Protein AF-0000000067567540 (afdb_homodimer)

Structure (mmCIF, N/CA/C/O backbone):
data_AF-0000000067567540-model_v1
#
loop_
_entity.id
_entity.type
_entity.pdbx_description
1 polymer 'Dynein heavy chain C-terminal domain-containing protein'
#
loop_
_atom_site.group_PDB
_atom_site.id
_atom_site.type_symbol
_atom_site.label_atom_id
_atom_site.label_alt_id
_atom_site.label_comp_id
_atom_site.label_asym_id
_atom_site.label_entity_id
_atom_site.label_seq_id
_atom_site.pdbx_PDB_ins_code
_atom_site.Cartn_x
_atom_site.Cartn_y
_atom_site.Cartn_z
_atom_site.occupancy
_atom_site.B_iso_or_equiv
_atom_site.auth_seq_id
_atom_site.auth_comp_id
_atom_site.auth_asym_id
_atom_site.auth_atom_id
_atom_site.pdbx_PDB_model_num
ATOM 1 N N . MET A 1 1 ? 40.094 -44.094 7.766 1 32.81 1 MET A N 1
ATOM 2 C CA . MET A 1 1 ? 39.5 -42.781 7.844 1 32.81 1 MET A CA 1
ATOM 3 C C . MET A 1 1 ? 39.125 -42.25 6.453 1 32.81 1 MET A C 1
ATOM 5 O O . MET A 1 1 ? 38.219 -41.438 6.312 1 32.81 1 MET A O 1
ATOM 9 N N . ILE A 1 2 ? 39.812 -42.625 5.348 1 44 2 ILE A N 1
ATOM 10 C CA . ILE A 1 2 ? 39.656 -42.219 3.951 1 44 2 ILE A CA 1
ATOM 11 C C . ILE A 1 2 ? 38.406 -42.906 3.369 1 44 2 ILE A C 1
ATOM 13 O O . ILE A 1 2 ? 37.781 -42.344 2.463 1 44 2 ILE A O 1
ATOM 17 N N . SER A 1 3 ? 38.094 -44.156 3.791 1 45.12 3 SER A N 1
ATOM 18 C CA . SER A 1 3 ? 37.031 -44.938 3.1 1 45.12 3 SER A CA 1
ATOM 19 C C . SER A 1 3 ? 35.656 -44.312 3.346 1 45.12 3 SER A C 1
ATOM 21 O O . SER A 1 3 ? 34.781 -44.406 2.5 1 45.12 3 SER A O 1
ATOM 23 N N . LYS A 1 4 ? 35.312 -43.812 4.652 1 43.56 4 LYS A N 1
ATOM 24 C CA . LYS A 1 4 ? 33.969 -43.312 4.914 1 43.56 4 LYS A CA 1
ATOM 25 C C . LYS A 1 4 ? 33.719 -42 4.156 1 43.56 4 LYS A C 1
ATOM 27 O O . LYS A 1 4 ? 32.594 -41.5 4.141 1 43.56 4 LYS A O 1
ATOM 32 N N . MET A 1 5 ? 34.719 -41.25 3.705 1 40.94 5 MET A N 1
ATOM 33 C CA . MET A 1 5 ? 34.5 -40 2.969 1 40.94 5 MET A CA 1
ATOM 34 C C . MET A 1 5 ? 34 -40.281 1.561 1 40.94 5 MET A C 1
ATOM 36 O O . MET A 1 5 ? 33.281 -39.469 0.977 1 40.94 5 MET A O 1
ATOM 40 N N . LEU A 1 6 ? 34.438 -41.438 0.917 1 41.16 6 LEU A N 1
ATOM 41 C CA . LEU A 1 6 ? 34.062 -41.656 -0.479 1 41.16 6 LEU A CA 1
ATOM 42 C C . LEU A 1 6 ? 32.562 -41.969 -0.603 1 41.16 6 LEU A C 1
ATOM 44 O O . LEU A 1 6 ? 31.922 -41.562 -1.562 1 41.16 6 LEU A O 1
ATOM 48 N N . LYS A 1 7 ? 31.906 -42.719 0.418 1 41.03 7 LYS A N 1
ATOM 49 C CA . LYS A 1 7 ? 30.531 -43.156 0.217 1 41.03 7 LYS A CA 1
ATOM 50 C C . LYS A 1 7 ? 29.562 -42 0.301 1 41.03 7 LYS A C 1
ATOM 52 O O . LYS A 1 7 ? 28.5 -42 -0.314 1 41.03 7 LYS A O 1
ATOM 57 N N . MET A 1 8 ? 29.969 -40.969 1.225 1 35.09 8 MET A N 1
ATOM 58 C CA . MET A 1 8 ? 29 -39.875 1.327 1 35.09 8 MET A CA 1
ATOM 59 C C . MET A 1 8 ? 28.984 -39.062 0.052 1 35.09 8 MET A C 1
ATOM 61 O O . MET A 1 8 ? 28.016 -38.344 -0.213 1 35.09 8 MET A O 1
ATOM 65 N N . GLN A 1 9 ? 30.078 -38.906 -0.669 1 39.94 9 GLN A N 1
ATOM 66 C CA . GLN A 1 9 ? 30.031 -38.094 -1.883 1 39.94 9 GLN A CA 1
ATOM 67 C C . GLN A 1 9 ? 29.172 -38.781 -2.949 1 39.94 9 GLN A C 1
ATOM 69 O O . GLN A 1 9 ? 28.609 -38.094 -3.82 1 39.94 9 GLN A O 1
ATOM 74 N N . MET A 1 10 ? 29.172 -40.125 -3.01 1 38.91 10 MET A N 1
ATOM 75 C CA . MET A 1 10 ? 28.406 -40.75 -4.094 1 38.91 10 MET A CA 1
ATOM 76 C C . MET A 1 10 ? 26.906 -40.562 -3.863 1 38.91 10 MET A C 1
ATOM 78 O O . MET A 1 10 ? 26.125 -40.531 -4.816 1 38.91 10 MET A O 1
ATOM 82 N N . LEU A 1 11 ? 26.438 -40.625 -2.492 1 39.59 11 LEU A N 1
ATOM 83 C CA . LEU A 1 11 ? 25 -40.469 -2.309 1 39.59 11 LEU A CA 1
ATOM 84 C C . LEU A 1 11 ? 24.562 -39.031 -2.617 1 39.59 11 LEU A C 1
ATOM 86 O O . LEU A 1 11 ? 23.406 -38.812 -2.947 1 39.59 11 LEU A O 1
ATOM 90 N N . GLU A 1 12 ? 25.469 -38 -2.396 1 40.09 12 GLU A N 1
ATOM 91 C CA . GLU A 1 12 ? 25.062 -36.625 -2.789 1 40.09 12 GLU A CA 1
ATOM 92 C C . GLU A 1 12 ? 24.969 -36.5 -4.305 1 40.09 12 GLU A C 1
ATOM 94 O O . GLU A 1 12 ? 24.156 -35.719 -4.812 1 40.09 12 GLU A O 1
ATOM 99 N N . ASP A 1 13 ? 25.812 -37.219 -5.062 1 40.88 13 ASP A N 1
ATOM 100 C CA . ASP A 1 13 ? 25.734 -37.125 -6.516 1 40.88 13 ASP A CA 1
ATOM 101 C C . ASP A 1 13 ? 24.469 -37.781 -7.043 1 40.88 13 ASP A C 1
ATOM 103 O O . ASP A 1 13 ? 23.984 -37.438 -8.125 1 40.88 13 ASP A O 1
ATOM 107 N N . GLU A 1 14 ? 24 -38.875 -6.355 1 39 14 GLU A N 1
ATOM 108 C CA . GLU A 1 14 ? 22.812 -39.531 -6.895 1 39 14 GLU A CA 1
ATOM 109 C C . GLU A 1 14 ? 21.578 -38.656 -6.703 1 39 14 GLU A C 1
ATOM 111 O O . GLU A 1 14 ? 20.656 -38.656 -7.527 1 39 14 GLU A O 1
ATOM 116 N N . ASP A 1 15 ? 21.438 -37.875 -5.488 1 40.34 15 ASP A N 1
ATOM 117 C CA . ASP A 1 15 ? 20.281 -37.031 -5.359 1 40.34 15 ASP A CA 1
ATOM 118 C C . ASP A 1 15 ? 20.328 -35.875 -6.371 1 40.34 15 ASP A C 1
ATOM 120 O O . ASP A 1 15 ? 19.281 -35.312 -6.715 1 40.34 15 ASP A O 1
ATOM 124 N N . ASP A 1 16 ? 21.484 -35.344 -6.805 1 41.81 16 ASP A N 1
ATOM 125 C CA . ASP A 1 16 ? 21.562 -34.406 -7.906 1 41.81 16 ASP A CA 1
ATOM 126 C C . ASP A 1 16 ? 21.125 -35.031 -9.219 1 41.81 16 ASP A C 1
ATOM 128 O O . ASP A 1 16 ? 20.719 -34.344 -10.148 1 41.81 16 ASP A O 1
ATOM 132 N N . LEU A 1 17 ? 21.422 -36.375 -9.469 1 36.84 17 LEU A N 1
ATOM 133 C CA . LEU A 1 17 ? 20.953 -37.031 -10.68 1 36.84 17 LEU A CA 1
ATOM 134 C C . LEU A 1 17 ? 19.438 -37.156 -10.688 1 36.84 17 LEU A C 1
ATOM 136 O O . LEU A 1 17 ? 18.812 -37.031 -11.742 1 36.84 17 LEU A O 1
ATOM 140 N N . ALA A 1 18 ? 18.766 -37.5 -9.469 1 36.06 18 ALA A N 1
ATOM 141 C CA . ALA A 1 18 ? 17.312 -37.656 -9.508 1 36.06 18 ALA A CA 1
ATOM 142 C C . ALA A 1 18 ? 16.641 -36.312 -9.781 1 36.06 18 ALA A C 1
ATOM 144 O O . ALA A 1 18 ? 15.633 -36.25 -10.477 1 36.06 18 ALA A O 1
ATOM 145 N N . TYR A 1 19 ? 17.141 -35.125 -9.117 1 34.03 19 TYR A N 1
ATOM 146 C CA . TYR A 1 19 ? 16.594 -33.844 -9.539 1 34.03 19 TYR A CA 1
ATOM 147 C C . TYR A 1 19 ? 16.938 -33.562 -10.992 1 34.03 19 TYR A C 1
ATOM 149 O O . TYR A 1 19 ? 16.203 -32.844 -11.68 1 34.03 19 TYR A O 1
ATOM 157 N N . ALA A 1 20 ? 18.062 -33.938 -11.516 1 37.38 20 ALA A N 1
ATOM 158 C CA . ALA A 1 20 ? 18.469 -33.719 -12.906 1 37.38 20 ALA A CA 1
ATOM 159 C C . ALA A 1 20 ? 17.641 -34.594 -13.852 1 37.38 20 ALA A C 1
ATOM 161 O O . ALA A 1 20 ? 17.328 -34.188 -14.969 1 37.38 20 ALA A O 1
ATOM 162 N N . GLU A 1 21 ? 17.312 -35.875 -13.453 1 31.45 21 GLU A N 1
ATOM 163 C CA . GLU A 1 21 ? 16.562 -36.719 -14.383 1 31.45 21 GLU A CA 1
ATOM 164 C C . GLU A 1 21 ? 15.125 -36.219 -14.531 1 31.45 21 GLU A C 1
ATOM 166 O O . GLU A 1 21 ? 14.508 -36.375 -15.578 1 31.45 21 GLU A O 1
ATOM 171 N N . ALA A 1 22 ? 14.406 -35.719 -13.383 1 35 22 ALA A N 1
ATOM 172 C CA . ALA A 1 22 ? 13.062 -35.188 -13.586 1 35 22 ALA A CA 1
ATOM 173 C C . ALA A 1 22 ? 13.094 -33.938 -14.461 1 35 22 ALA A C 1
ATOM 175 O O . ALA A 1 22 ? 12.102 -33.625 -15.125 1 35 22 ALA A O 1
ATOM 176 N N . GLU A 1 23 ? 14.164 -33.156 -14.5 1 36.31 23 GLU A N 1
ATOM 177 C CA . GLU A 1 23 ? 14.289 -32.094 -15.477 1 36.31 23 GLU A CA 1
ATOM 178 C C . GLU A 1 23 ? 14.375 -32.625 -16.906 1 36.31 23 GLU A C 1
ATOM 180 O O . GLU A 1 23 ? 13.992 -31.969 -17.859 1 36.31 23 GLU A O 1
ATOM 185 N N . LYS A 1 24 ? 15.016 -33.781 -17.156 1 35.91 24 LYS A N 1
ATOM 186 C CA . LYS A 1 24 ? 15.203 -34.25 -18.531 1 35.91 24 LYS A CA 1
ATOM 187 C C . LYS A 1 24 ? 13.891 -34.719 -19.156 1 35.91 24 LYS A C 1
ATOM 189 O O . LYS A 1 24 ? 13.648 -34.531 -20.344 1 35.91 24 LYS A O 1
ATOM 194 N N . LYS A 1 25 ? 13.117 -35.594 -18.484 1 35.12 25 LYS A N 1
ATOM 195 C CA . LYS A 1 25 ? 11.945 -36.156 -19.156 1 35.12 25 LYS A CA 1
ATOM 196 C C . LYS A 1 25 ? 10.867 -35.094 -19.344 1 35.12 25 LYS A C 1
ATOM 198 O O . LYS A 1 25 ? 9.938 -35.281 -20.125 1 35.12 25 LYS A O 1
ATOM 203 N N . ALA A 1 26 ? 10.68 -34.188 -18.391 1 35.81 26 ALA A N 1
ATOM 204 C CA . ALA A 1 26 ? 9.617 -33.25 -18.719 1 35.81 26 ALA A CA 1
ATOM 205 C C . ALA A 1 26 ? 10 -32.375 -19.906 1 35.81 26 ALA A C 1
ATOM 207 O O . ALA A 1 26 ? 9.25 -31.484 -20.297 1 35.81 26 ALA A O 1
ATOM 208 N N . ARG A 1 27 ? 11.148 -32.406 -20.469 1 33.19 27 ARG A N 1
ATOM 209 C CA . ARG A 1 27 ? 11.508 -31.703 -21.703 1 33.19 27 ARG A CA 1
ATOM 210 C C . ARG A 1 27 ? 10.805 -32.344 -22.906 1 33.19 27 ARG A C 1
ATOM 212 O O . ARG A 1 27 ? 10.648 -31.719 -23.953 1 33.19 27 ARG A O 1
ATOM 219 N N . ALA A 1 28 ? 10.672 -33.688 -23.047 1 35.75 28 ALA A N 1
ATOM 220 C CA . ALA A 1 28 ? 10.461 -34.344 -24.328 1 35.75 28 ALA A CA 1
ATOM 221 C C . ALA A 1 28 ? 9.031 -34.156 -24.812 1 35.75 28 ALA A C 1
ATOM 223 O O . ALA A 1 28 ? 8.758 -34.188 -26.016 1 35.75 28 ALA A O 1
ATOM 224 N N . ASP A 1 29 ? 8.055 -34.531 -24 1 33.69 29 ASP A N 1
ATOM 225 C CA . ASP A 1 29 ? 6.777 -34.375 -24.703 1 33.69 29 ASP A CA 1
ATOM 226 C C . ASP A 1 29 ? 6.543 -32.906 -25.094 1 33.69 29 ASP A C 1
ATOM 228 O O . ASP A 1 29 ? 6.016 -32.125 -24.297 1 33.69 29 ASP A O 1
ATOM 232 N N . SER A 1 30 ? 7.551 -32.094 -25.469 1 38.75 30 SER A N 1
ATOM 233 C CA . SER A 1 30 ? 7.5 -30.891 -26.281 1 38.75 30 SER A CA 1
ATOM 234 C C . SER A 1 30 ? 6.395 -30.969 -27.328 1 38.75 30 SER A C 1
ATOM 236 O O . SER A 1 30 ? 6.629 -31.406 -28.453 1 38.75 30 SER A O 1
ATOM 238 N N . THR A 1 31 ? 5.336 -31.688 -27.203 1 37.91 31 THR A N 1
ATOM 239 C CA . THR A 1 31 ? 4.312 -31.359 -28.188 1 37.91 31 THR A CA 1
ATOM 240 C C . THR A 1 31 ? 4.461 -29.922 -28.656 1 37.91 31 THR A C 1
ATOM 242 O O . THR A 1 31 ? 4.516 -29 -27.844 1 37.91 31 THR A O 1
ATOM 245 N N . ALA A 1 32 ? 5.176 -29.625 -29.781 1 44.25 32 ALA A N 1
ATOM 246 C CA . ALA A 1 32 ? 5.512 -28.422 -30.516 1 44.25 32 ALA A CA 1
ATOM 247 C C . ALA A 1 32 ? 4.5 -27.312 -30.25 1 44.25 32 ALA A C 1
ATOM 249 O O . ALA A 1 32 ? 3.408 -27.297 -30.828 1 44.25 32 ALA A O 1
ATOM 250 N N . ASP A 1 33 ? 3.975 -27.125 -29.047 1 53.03 33 ASP A N 1
ATOM 251 C CA . ASP A 1 33 ? 3.043 -26.016 -29.016 1 53.03 33 ASP A CA 1
ATOM 252 C C . ASP A 1 33 ? 3.607 -24.812 -29.781 1 53.03 33 ASP A C 1
ATOM 254 O O . ASP A 1 33 ? 4.812 -24.562 -29.734 1 53.03 33 ASP A O 1
ATOM 258 N N . GLY A 1 34 ? 3.312 -24.766 -31.078 1 65.94 34 GLY A N 1
ATOM 259 C CA . GLY A 1 34 ? 3.578 -23.719 -32.062 1 65.94 34 GLY A CA 1
ATOM 260 C C . GLY A 1 34 ? 3.82 -22.359 -31.422 1 65.94 34 GLY A C 1
ATOM 261 O O . GLY A 1 34 ? 4.102 -21.375 -32.125 1 65.94 34 GLY A O 1
ATOM 262 N N . ARG A 1 35 ? 3.834 -22.406 -30.094 1 76.19 35 ARG A N 1
ATOM 263 C CA . ARG A 1 35 ? 3.99 -21.094 -29.469 1 76.19 35 ARG A CA 1
ATOM 264 C C . ARG A 1 35 ? 5.457 -20.688 -29.406 1 76.19 35 ARG A C 1
ATOM 266 O O . ARG A 1 35 ? 6.336 -21.531 -29.266 1 76.19 35 ARG A O 1
ATOM 273 N N . PRO A 1 36 ? 5.797 -19.406 -29.531 1 90.38 36 PRO A N 1
ATOM 274 C CA . PRO A 1 36 ? 7.145 -18.859 -29.344 1 90.38 36 PRO A CA 1
ATOM 275 C C . PRO A 1 36 ? 7.703 -19.125 -27.953 1 90.38 36 PRO A C 1
ATOM 277 O O . PRO A 1 36 ? 6.938 -19.344 -27 1 90.38 36 PRO A O 1
ATOM 280 N N . ALA A 1 37 ? 9.07 -19.25 -27.828 1 92.56 37 ALA A N 1
ATOM 281 C CA . ALA A 1 37 ? 9.773 -19.578 -26.594 1 92.56 37 ALA A CA 1
ATOM 282 C C . ALA A 1 37 ? 9.344 -18.641 -25.453 1 92.56 37 ALA A C 1
ATOM 284 O O . ALA A 1 37 ? 9.156 -19.094 -24.312 1 92.56 37 ALA A O 1
ATOM 285 N N . TRP A 1 38 ? 9.328 -17.375 -25.766 1 93.56 38 TRP A N 1
ATOM 286 C CA . TRP A 1 38 ? 8.977 -16.406 -24.719 1 93.56 38 TRP A CA 1
ATOM 287 C C . TRP A 1 38 ? 7.586 -16.703 -24.172 1 93.56 38 TRP A C 1
ATOM 289 O O . TRP A 1 38 ? 7.336 -16.5 -22.969 1 93.56 38 TRP A O 1
ATOM 299 N N . MET A 1 39 ? 6.699 -17.156 -24.891 1 94.25 39 MET A N 1
ATOM 300 C CA . MET A 1 39 ? 5.332 -17.438 -24.469 1 94.25 39 MET A CA 1
ATOM 301 C C . MET A 1 39 ? 5.289 -18.672 -23.578 1 94.25 39 MET A C 1
ATOM 303 O O . MET A 1 39 ? 4.543 -18.703 -22.594 1 94.25 39 MET A O 1
ATOM 307 N N . ARG A 1 40 ? 6.031 -19.656 -23.922 1 95.12 40 ARG A N 1
ATOM 308 C CA . ARG A 1 40 ? 6.125 -20.844 -23.062 1 95.12 40 ARG A CA 1
ATOM 309 C C . ARG A 1 40 ? 6.688 -20.484 -21.688 1 95.12 40 ARG A C 1
ATOM 311 O O . ARG A 1 40 ? 6.207 -20.984 -20.672 1 95.12 40 ARG A O 1
ATOM 318 N N . THR A 1 41 ? 7.676 -19.641 -21.734 1 95.81 41 THR A N 1
ATOM 319 C CA . THR A 1 41 ? 8.273 -19.172 -20.5 1 95.81 41 THR A CA 1
ATOM 320 C C . THR A 1 41 ? 7.254 -18.391 -19.672 1 95.81 41 THR A C 1
ATOM 322 O O . THR A 1 41 ? 7.145 -18.578 -18.453 1 95.81 41 THR A O 1
ATOM 325 N N . LEU A 1 42 ? 6.551 -17.547 -20.344 1 96.5 42 LEU A N 1
ATOM 326 C CA . LEU A 1 42 ? 5.527 -16.75 -19.688 1 96.5 42 LEU A CA 1
ATOM 327 C C . LEU A 1 42 ? 4.457 -17.641 -19.062 1 96.5 42 LEU A C 1
ATOM 329 O O . LEU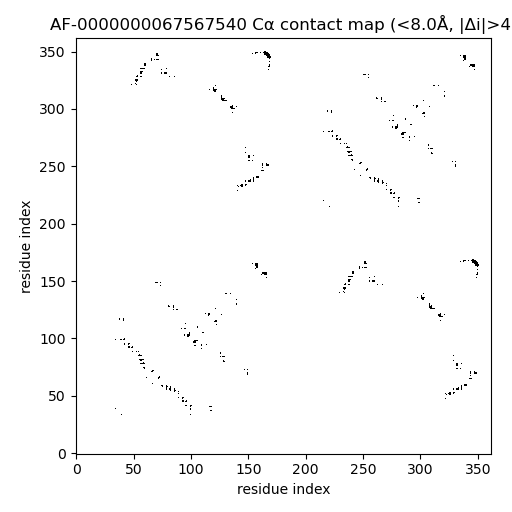 A 1 42 ? 4.035 -17.406 -17.938 1 96.5 42 LEU A O 1
ATOM 333 N N . HIS A 1 43 ? 4.02 -18.625 -19.812 1 96.69 43 HIS A N 1
ATOM 334 C CA . HIS A 1 43 ? 3.025 -19.562 -19.297 1 96.69 43 HIS A CA 1
ATOM 335 C C . HIS A 1 43 ? 3.492 -20.219 -18.016 1 96.69 43 HIS A C 1
ATOM 337 O O . HIS A 1 43 ? 2.748 -20.266 -17.031 1 96.69 43 HIS A O 1
ATOM 343 N N . THR A 1 44 ? 4.648 -20.719 -18.047 1 96.75 44 THR A N 1
ATOM 344 C CA . THR A 1 44 ? 5.207 -21.406 -16.875 1 96.75 44 THR A CA 1
ATOM 345 C C . THR A 1 44 ? 5.34 -20.438 -15.695 1 96.75 44 THR A C 1
ATOM 347 O O . THR A 1 44 ? 4.988 -20.781 -14.57 1 96.75 44 THR A O 1
ATOM 350 N N . THR A 1 45 ? 5.812 -19.25 -15.961 1 96.75 45 THR A N 1
ATOM 351 C CA . THR A 1 45 ? 6.004 -18.25 -14.914 1 96.75 45 THR A CA 1
ATOM 352 C C . THR A 1 45 ? 4.668 -17.875 -14.281 1 96.75 45 THR A C 1
ATOM 354 O O . THR A 1 45 ? 4.535 -17.875 -13.055 1 96.75 45 THR A O 1
ATOM 357 N N . ALA A 1 46 ? 3.74 -17.531 -15.125 1 97.81 46 ALA A N 1
ATOM 358 C CA . ALA A 1 46 ? 2.424 -17.125 -14.625 1 97.81 46 ALA A CA 1
ATOM 359 C C . ALA A 1 46 ? 1.775 -18.266 -13.828 1 97.81 46 ALA A C 1
ATOM 361 O O . ALA A 1 46 ? 1.182 -18.031 -12.773 1 97.81 46 ALA A O 1
ATOM 362 N N . SER A 1 47 ? 1.935 -19.453 -14.344 1 97.56 47 SER A N 1
ATOM 363 C CA . SER A 1 47 ? 1.38 -20.609 -13.648 1 97.56 47 SER A CA 1
ATOM 364 C C . SER A 1 47 ? 2.062 -20.828 -12.297 1 97.56 47 SER A C 1
ATOM 366 O O . SER A 1 47 ? 1.4 -21.125 -11.305 1 97.56 47 SER A O 1
ATOM 368 N N . ASN A 1 48 ? 3.316 -20.656 -12.305 1 97.19 48 ASN A N 1
ATOM 369 C CA . ASN A 1 48 ? 4.055 -20.781 -11.055 1 97.19 48 ASN A CA 1
ATOM 370 C C . ASN A 1 48 ? 3.631 -19.703 -10.047 1 97.19 48 ASN A C 1
ATOM 372 O O . ASN A 1 48 ? 3.484 -20 -8.859 1 97.19 48 ASN A O 1
ATOM 376 N N . TRP A 1 49 ? 3.477 -18.547 -10.555 1 97.75 49 TRP A N 1
ATOM 377 C CA . TRP A 1 49 ? 3.045 -17.453 -9.68 1 97.75 49 TRP A CA 1
ATOM 378 C C . TRP A 1 49 ? 1.66 -17.75 -9.102 1 97.75 49 TRP A C 1
ATOM 380 O O . TRP A 1 49 ? 1.4 -17.469 -7.93 1 97.75 49 TRP A O 1
ATOM 390 N N . LEU A 1 50 ? 0.813 -18.312 -9.898 1 97.38 50 LEU A N 1
ATOM 391 C CA . LEU A 1 50 ? -0.528 -18.656 -9.445 1 97.38 50 LEU A CA 1
ATOM 392 C C . LEU A 1 50 ? -0.472 -19.703 -8.336 1 97.38 50 LEU A C 1
ATOM 394 O O . LEU A 1 50 ? -1.304 -19.703 -7.426 1 97.38 50 LEU A O 1
ATOM 398 N N . GLN A 1 51 ? 0.463 -20.484 -8.398 1 96.44 51 GLN A N 1
ATOM 399 C CA . GLN A 1 51 ? 0.618 -21.5 -7.375 1 96.44 51 GLN A CA 1
ATOM 400 C C . GLN A 1 51 ? 1.238 -20.938 -6.105 1 96.44 51 GLN A C 1
ATOM 402 O O . GLN A 1 51 ? 0.916 -21.359 -4.996 1 96.44 51 GLN A O 1
ATOM 407 N N . LEU A 1 52 ? 2.117 -20 -6.316 1 95.44 52 LEU A N 1
ATOM 408 C CA . LEU A 1 52 ? 2.842 -19.375 -5.207 1 95.44 52 LEU A CA 1
ATOM 409 C C . LEU A 1 52 ? 1.93 -18.453 -4.406 1 95.44 52 LEU A C 1
ATOM 411 O O . LEU A 1 52 ? 1.987 -18.438 -3.174 1 95.44 52 LEU A O 1
ATOM 415 N N . ILE A 1 53 ? 1.079 -17.688 -5.07 1 95.88 53 ILE A N 1
ATOM 416 C CA . ILE A 1 53 ? 0.219 -16.688 -4.461 1 95.88 53 ILE A CA 1
ATOM 417 C C . ILE A 1 53 ? -1.04 -17.344 -3.906 1 95.88 53 ILE A C 1
ATOM 419 O O . ILE A 1 53 ? -1.734 -18.078 -4.621 1 95.88 53 ILE A O 1
ATOM 423 N N . PRO A 1 54 ? -1.289 -17.031 -2.641 1 95.44 54 PRO A N 1
ATOM 424 C CA . PRO A 1 54 ? -2.51 -17.609 -2.064 1 95.44 54 PRO A CA 1
ATOM 425 C C . PRO A 1 54 ? -3.754 -17.297 -2.895 1 95.44 54 PRO A C 1
ATOM 427 O O . PRO A 1 54 ? -3.785 -16.297 -3.619 1 95.44 54 PRO A O 1
ATOM 430 N N . GLN A 1 55 ? -4.785 -18.062 -2.682 1 95.81 55 GLN A N 1
ATOM 431 C CA . GLN A 1 55 ? -5.98 -17.953 -3.516 1 95.81 55 GLN A CA 1
ATOM 432 C C . GLN A 1 55 ? -6.977 -16.969 -2.932 1 95.81 55 GLN A C 1
ATOM 434 O O . GLN A 1 55 ? -7.73 -16.328 -3.668 1 95.81 55 GLN A O 1
ATOM 439 N N . THR A 1 56 ? -6.996 -16.984 -1.656 1 94.88 56 THR A N 1
ATOM 440 C CA . THR A 1 56 ? -8.008 -16.141 -1.022 1 94.88 56 THR A CA 1
ATOM 441 C C . THR A 1 56 ? -7.441 -15.43 0.2 1 94.88 56 THR A C 1
ATOM 443 O O . THR A 1 56 ? -6.398 -15.828 0.728 1 94.88 56 THR A O 1
ATOM 446 N N . LEU A 1 57 ? -7.984 -14.391 0.502 1 93.5 57 LEU A N 1
ATOM 447 C CA . LEU A 1 57 ? -7.762 -13.625 1.728 1 93.5 57 LEU A CA 1
ATOM 448 C C . LEU A 1 57 ? -9.086 -13.18 2.34 1 93.5 57 LEU A C 1
ATOM 450 O O . LEU A 1 57 ? -9.773 -12.328 1.78 1 93.5 57 LEU A O 1
ATOM 454 N N . SER A 1 58 ? -9.383 -13.781 3.486 1 93.31 58 SER A N 1
ATOM 455 C CA . SER A 1 58 ? -10.672 -13.523 4.125 1 93.31 58 SER A CA 1
ATOM 456 C C . SER A 1 58 ? -10.656 -12.203 4.891 1 93.31 58 SER A C 1
ATOM 458 O O . SER A 1 58 ? -9.672 -11.883 5.566 1 93.31 58 SER A O 1
ATOM 460 N N . HIS A 1 59 ? -11.734 -11.547 4.742 1 92.12 59 HIS A N 1
ATOM 461 C CA . HIS A 1 59 ? -11.875 -10.297 5.477 1 92.12 59 HIS A CA 1
ATOM 462 C C . HIS A 1 59 ? -12 -10.555 6.977 1 92.12 59 HIS A C 1
ATOM 464 O O . HIS A 1 59 ? -12.461 -11.617 7.391 1 92.12 59 HIS A O 1
ATOM 470 N N . LEU A 1 60 ? -11.586 -9.555 7.695 1 89.88 60 LEU A N 1
ATOM 471 C CA . LEU A 1 60 ? -11.695 -9.664 9.148 1 89.88 60 LEU A CA 1
ATOM 472 C C . LEU A 1 60 ? -13.125 -9.383 9.609 1 89.88 60 LEU A C 1
ATOM 474 O O . LEU A 1 60 ? -13.773 -8.469 9.094 1 89.88 60 LEU A O 1
ATOM 478 N N . LYS A 1 61 ? -13.578 -10.234 10.5 1 88.5 61 LYS A N 1
ATOM 479 C CA . LYS A 1 61 ? -14.914 -10.031 11.055 1 88.5 61 LYS A CA 1
ATOM 480 C C . LYS A 1 61 ? -14.906 -8.945 12.117 1 88.5 61 LYS A C 1
ATOM 482 O O . LYS A 1 61 ? -14.117 -9 13.07 1 88.5 61 LYS A O 1
ATOM 487 N N . ARG A 1 62 ? -15.812 -8.047 11.922 1 88.31 62 ARG A N 1
ATOM 488 C CA . ARG A 1 62 ? -15.906 -6.918 12.844 1 88.31 62 ARG A CA 1
ATOM 489 C C . ARG A 1 62 ? -16.797 -7.258 14.039 1 88.31 62 ARG A C 1
ATOM 491 O O . ARG A 1 62 ? -17.812 -7.93 13.883 1 88.31 62 ARG A O 1
ATOM 498 N N . THR A 1 63 ? -16.281 -7.004 15.195 1 86.81 63 THR A N 1
ATOM 499 C CA . THR A 1 63 ? -17.094 -7.004 16.406 1 86.81 63 THR A CA 1
ATOM 500 C C . THR A 1 63 ? -17.031 -5.645 17.094 1 86.81 63 THR A C 1
ATOM 502 O O . THR A 1 63 ? -16.156 -4.824 16.797 1 86.81 63 THR A O 1
ATOM 505 N N . VAL A 1 64 ? -18.031 -5.426 18 1 86.56 64 VAL A N 1
ATOM 506 C CA . VAL A 1 64 ? -18.078 -4.16 18.719 1 86.56 64 VAL A CA 1
ATOM 507 C C . VAL A 1 64 ? -16.812 -3.994 19.547 1 86.56 64 VAL A C 1
ATOM 509 O O . VAL A 1 64 ? -16.281 -2.883 19.688 1 86.56 64 VAL A O 1
ATOM 512 N N . GLU A 1 65 ? -16.281 -5.078 19.938 1 85.12 65 GLU A N 1
ATOM 513 C CA . GLU A 1 65 ? -15.117 -5.059 20.812 1 85.12 65 GLU A CA 1
ATOM 514 C C . GLU A 1 65 ? -13.836 -4.84 20.016 1 85.12 65 GLU A C 1
ATOM 516 O O . GLU A 1 65 ? -12.977 -4.051 20.406 1 85.12 65 GLU A O 1
ATOM 521 N N . ASN A 1 66 ? -13.664 -5.371 18.844 1 84.44 66 ASN A N 1
ATOM 522 C CA . ASN A 1 66 ? -12.383 -5.367 18.141 1 84.44 66 ASN A CA 1
ATOM 523 C C . ASN A 1 66 ? -12.188 -4.086 17.328 1 84.44 66 ASN A C 1
ATOM 525 O O . ASN A 1 66 ? -11.055 -3.686 17.062 1 84.44 66 ASN A O 1
ATOM 529 N N . ILE A 1 67 ? -13.273 -3.441 17.016 1 85.88 67 ILE A N 1
ATOM 530 C CA . ILE A 1 67 ? -13.156 -2.221 16.234 1 85.88 67 ILE A CA 1
ATOM 531 C C . ILE A 1 67 ? -12.469 -1.138 17.047 1 85.88 67 ILE A C 1
ATOM 533 O O . ILE A 1 67 ? -12.008 -0.128 16.516 1 85.88 67 ILE A O 1
ATOM 537 N N . LYS A 1 68 ? -12.5 -1.299 18.391 1 83.75 68 LYS A N 1
ATOM 538 C CA . LYS A 1 68 ? -11.867 -0.326 19.266 1 83.75 68 LYS A CA 1
ATOM 539 C C . LYS A 1 68 ? -10.352 -0.509 19.297 1 83.75 68 LYS A C 1
ATOM 541 O O . LYS A 1 68 ? -9.625 0.379 19.734 1 83.75 68 LYS A O 1
ATOM 546 N N . ASP A 1 69 ? -9.93 -1.6 18.812 1 78.62 69 ASP A N 1
ATOM 547 C CA . ASP A 1 69 ? -8.508 -1.916 18.781 1 78.62 69 ASP A CA 1
ATOM 548 C C . ASP A 1 69 ? -7.844 -1.338 17.531 1 78.62 69 ASP A C 1
ATOM 550 O O . ASP A 1 69 ? -8.203 -1.697 16.406 1 78.62 69 ASP A O 1
ATOM 554 N N . PRO A 1 70 ? -6.887 -0.557 17.781 1 76.69 70 PRO A N 1
ATOM 555 C CA . PRO A 1 70 ? -6.199 0.049 16.625 1 76.69 70 PRO A CA 1
ATOM 556 C C . PRO A 1 70 ? -5.523 -0.984 15.734 1 76.69 70 PRO A C 1
ATOM 558 O O . PRO A 1 70 ? -5.48 -0.812 14.508 1 76.69 70 PRO A O 1
ATOM 561 N N . LEU A 1 71 ? -5.039 -1.953 16.266 1 79.19 71 LEU A N 1
ATOM 562 C CA . LEU A 1 71 ? -4.375 -2.971 15.469 1 79.19 71 LEU A CA 1
ATOM 563 C C . LEU A 1 71 ? -5.375 -3.705 14.586 1 79.19 71 LEU A C 1
ATOM 565 O O . LEU A 1 71 ? -5.074 -4.035 13.438 1 79.19 71 LEU A O 1
ATOM 569 N N . PHE A 1 72 ? -6.488 -3.924 15.164 1 84.25 72 PHE A N 1
ATOM 570 C CA . PHE A 1 72 ? -7.523 -4.543 14.344 1 84.25 72 PHE A CA 1
ATOM 571 C C . PHE A 1 72 ? -7.883 -3.656 13.156 1 84.25 72 PHE A C 1
ATOM 573 O O . PHE A 1 72 ? -8 -4.137 12.031 1 84.25 72 PHE A O 1
ATOM 580 N N . ARG A 1 73 ? -8.055 -2.373 13.359 1 82.44 73 ARG A N 1
ATOM 581 C CA . ARG A 1 73 ? -8.438 -1.442 12.305 1 82.44 73 ARG A CA 1
ATOM 582 C C . ARG A 1 73 ? -7.348 -1.348 11.242 1 82.44 73 ARG A C 1
ATOM 584 O O . ARG A 1 73 ? -7.645 -1.196 10.055 1 82.44 73 ARG A O 1
ATOM 591 N N . PHE A 1 74 ? -6.207 -1.479 11.828 1 82.75 74 PHE A N 1
ATOM 592 C CA . PHE A 1 74 ? -5.082 -1.468 10.898 1 82.75 74 PHE A CA 1
ATOM 593 C C . PHE A 1 74 ? -5.145 -2.668 9.961 1 82.75 74 PHE A C 1
ATOM 595 O O . PHE A 1 74 ? -5.094 -2.51 8.734 1 82.75 74 PHE A O 1
ATOM 602 N N . PHE A 1 75 ? -5.285 -3.842 10.508 1 87.38 75 PHE A N 1
ATOM 603 C CA . PHE A 1 75 ? -5.254 -5.055 9.695 1 87.38 75 PHE A CA 1
ATOM 604 C C . PHE A 1 75 ? -6.512 -5.168 8.844 1 87.38 75 PHE A C 1
ATOM 606 O O . PHE A 1 75 ? -6.469 -5.684 7.727 1 87.38 75 PHE A O 1
ATOM 613 N N . GLU A 1 76 ? -7.555 -4.691 9.367 1 88.25 76 GLU A N 1
ATOM 614 C CA . GLU A 1 76 ? -8.773 -4.699 8.57 1 88.25 76 GLU A CA 1
ATOM 615 C C . GLU A 1 76 ? -8.586 -3.932 7.262 1 88.25 76 GLU A C 1
ATOM 617 O O . GLU A 1 76 ? -9.008 -4.391 6.199 1 88.25 76 GLU A O 1
ATOM 622 N N . ARG A 1 77 ? -7.965 -2.799 7.406 1 83.06 77 ARG A N 1
ATOM 623 C CA . ARG A 1 77 ? -7.688 -1.994 6.219 1 83.06 77 ARG A CA 1
ATOM 624 C C . ARG A 1 77 ? -6.727 -2.717 5.281 1 83.06 77 ARG A C 1
ATOM 626 O O . ARG A 1 77 ? -6.945 -2.758 4.07 1 83.06 77 ARG A O 1
ATOM 633 N N . GLU A 1 78 ? -5.703 -3.219 5.855 1 84.31 78 GLU A N 1
ATOM 634 C CA . GLU A 1 78 ? -4.695 -3.93 5.074 1 84.31 78 GLU A CA 1
ATOM 635 C C . GLU A 1 78 ? -5.301 -5.137 4.363 1 84.31 78 GLU A C 1
ATOM 637 O O . GLU A 1 78 ? -5.02 -5.379 3.188 1 84.31 78 GLU A O 1
ATOM 642 N N . VAL A 1 79 ? -6.09 -5.852 5.074 1 89.38 79 VAL A N 1
ATOM 643 C CA . VAL A 1 79 ? -6.703 -7.051 4.512 1 89.38 79 VAL A CA 1
ATOM 644 C C . VAL A 1 79 ? -7.66 -6.66 3.389 1 89.38 79 VAL A C 1
ATOM 646 O O . VAL A 1 79 ? -7.699 -7.316 2.344 1 89.38 79 VAL A O 1
ATOM 649 N N . LYS A 1 80 ? -8.367 -5.637 3.611 1 87.31 80 LYS A N 1
ATOM 650 C CA . LYS A 1 80 ? -9.312 -5.18 2.594 1 87.31 80 LYS A CA 1
ATOM 651 C C . LYS A 1 80 ? -8.586 -4.816 1.3 1 87.31 80 LYS A C 1
ATOM 653 O O . LYS A 1 80 ? -8.984 -5.254 0.217 1 87.31 80 LYS A O 1
ATOM 658 N N . MET A 1 81 ? -7.543 -4.07 1.411 1 83.31 81 MET A N 1
ATOM 659 C CA . MET A 1 81 ? -6.762 -3.668 0.248 1 83.31 81 MET A CA 1
ATOM 660 C C . MET A 1 81 ? -6.043 -4.863 -0.368 1 83.31 81 MET A C 1
ATOM 662 O O . MET A 1 81 ? -6.016 -5.016 -1.591 1 83.31 81 MET A O 1
ATOM 666 N N . GLY A 1 82 ? -5.535 -5.68 0.487 1 87.19 82 GLY A N 1
ATOM 667 C CA . GLY A 1 82 ? -4.836 -6.867 0.017 1 87.19 82 GLY A CA 1
ATOM 668 C C . GLY A 1 82 ? -5.738 -7.84 -0.714 1 87.19 82 GLY A C 1
ATOM 669 O O . GLY A 1 82 ? -5.336 -8.438 -1.716 1 87.19 82 GLY A O 1
ATOM 670 N N . ALA A 1 83 ? -6.891 -7.98 -0.209 1 91.25 83 ALA A N 1
ATOM 671 C CA . ALA A 1 83 ? -7.836 -8.906 -0.827 1 91.25 83 ALA A CA 1
ATOM 672 C C . ALA A 1 83 ? -8.203 -8.453 -2.236 1 91.25 83 ALA A C 1
ATOM 674 O O . ALA A 1 83 ? -8.281 -9.266 -3.158 1 91.25 83 ALA A O 1
ATOM 675 N N . LYS A 1 84 ? -8.383 -7.203 -2.369 1 88.62 84 LYS A N 1
ATOM 676 C CA . LYS A 1 84 ? -8.711 -6.664 -3.684 1 88.62 84 LYS A CA 1
ATOM 677 C C . LYS A 1 84 ? -7.555 -6.855 -4.664 1 88.62 84 LYS A C 1
ATOM 679 O O . LYS A 1 84 ? -7.758 -7.305 -5.793 1 88.62 84 LYS A O 1
ATOM 684 N N . LEU A 1 85 ? -6.422 -6.5 -4.234 1 88.5 85 LEU A N 1
ATOM 685 C CA . LEU A 1 85 ? -5.246 -6.656 -5.086 1 88.5 85 LEU A CA 1
ATOM 686 C C . LEU A 1 85 ? -5.008 -8.125 -5.426 1 88.5 85 LEU A C 1
ATOM 688 O O . LEU A 1 85 ? -4.648 -8.453 -6.559 1 88.5 85 LEU A O 1
ATOM 692 N N . LEU A 1 86 ? -5.254 -8.945 -4.461 1 93.38 86 LEU A N 1
ATOM 693 C CA . LEU A 1 86 ? -5.098 -10.383 -4.672 1 93.38 86 LEU A CA 1
ATOM 694 C C . LEU A 1 86 ? -6.012 -10.867 -5.793 1 93.38 86 LEU A C 1
ATOM 696 O O . LEU A 1 86 ? -5.57 -11.594 -6.688 1 93.38 86 LEU A O 1
ATOM 700 N N . GLN A 1 87 ? -7.195 -10.445 -5.766 1 93.88 87 GLN A N 1
ATOM 701 C CA . GLN A 1 87 ? -8.156 -10.828 -6.793 1 93.88 87 GLN A CA 1
ATOM 702 C C . GLN A 1 87 ? -7.707 -10.344 -8.172 1 93.88 87 GLN A C 1
ATOM 704 O O . GLN A 1 87 ? -7.762 -11.094 -9.148 1 93.88 87 GLN A O 1
ATOM 709 N N . ASP A 1 88 ? -7.254 -9.148 -8.234 1 92.06 88 ASP A N 1
ATOM 710 C CA . ASP A 1 88 ? -6.824 -8.578 -9.5 1 92.06 88 ASP A CA 1
ATOM 711 C C . ASP A 1 88 ? -5.617 -9.32 -10.062 1 92.06 88 ASP A C 1
ATOM 713 O O . ASP A 1 88 ? -5.586 -9.664 -11.242 1 92.06 88 ASP A O 1
ATOM 717 N N . VAL A 1 89 ? -4.652 -9.531 -9.242 1 94.62 89 VAL A N 1
ATOM 718 C CA . VAL A 1 89 ? -3.414 -10.18 -9.664 1 94.62 89 VAL A CA 1
ATOM 719 C C . VAL A 1 89 ? -3.711 -11.602 -10.133 1 94.62 89 VAL A C 1
ATOM 721 O O . VAL A 1 89 ? -3.24 -12.023 -11.195 1 94.62 89 VAL A O 1
ATOM 724 N N . ARG A 1 90 ? -4.504 -12.281 -9.406 1 97.19 90 ARG A N 1
ATOM 725 C CA . ARG A 1 90 ? -4.809 -13.656 -9.766 1 97.19 90 ARG A CA 1
ATOM 726 C C . ARG A 1 90 ? -5.613 -13.727 -11.055 1 97.19 90 ARG A C 1
ATOM 728 O O . ARG A 1 90 ? -5.379 -14.594 -11.898 1 97.19 90 ARG A O 1
ATOM 735 N N . GLN A 1 91 ? -6.539 -12.805 -11.188 1 96.88 91 GLN A N 1
ATOM 736 C CA . GLN A 1 91 ? -7.316 -12.758 -12.422 1 96.88 91 GLN A CA 1
ATOM 737 C C . GLN A 1 91 ? -6.422 -12.461 -13.625 1 96.88 91 GLN A C 1
ATOM 739 O O . GLN A 1 91 ? -6.562 -13.086 -14.672 1 96.88 91 GLN A O 1
ATOM 744 N N . ASP A 1 92 ? -5.562 -11.562 -13.438 1 97.19 92 ASP A N 1
ATOM 745 C CA . ASP A 1 92 ? -4.625 -11.227 -14.508 1 97.19 92 ASP A CA 1
ATOM 746 C C . ASP A 1 92 ? -3.775 -12.43 -14.891 1 97.19 92 ASP A C 1
ATOM 748 O O . ASP A 1 92 ? -3.621 -12.734 -16.078 1 97.19 92 ASP A O 1
ATOM 752 N N . LEU A 1 93 ? -3.248 -13.078 -13.914 1 98 93 LEU A N 1
ATOM 753 C CA . LEU A 1 93 ? -2.393 -14.234 -14.164 1 98 93 LEU A CA 1
ATOM 754 C C . LEU A 1 93 ? -3.178 -15.352 -14.844 1 98 93 LEU A C 1
ATOM 756 O O . LEU A 1 93 ? -2.678 -15.992 -15.773 1 98 93 LEU A O 1
ATOM 760 N N . ALA A 1 94 ? -4.391 -15.547 -14.391 1 98.12 94 ALA A N 1
ATOM 761 C CA . ALA A 1 94 ? -5.242 -16.562 -15 1 98.12 94 ALA A CA 1
ATOM 762 C C . ALA A 1 94 ? -5.516 -16.25 -16.469 1 98.12 94 ALA A C 1
ATOM 764 O O . ALA A 1 94 ? -5.477 -17.125 -17.312 1 98.12 94 ALA A O 1
ATOM 765 N N . ASP A 1 95 ? -5.781 -15.031 -16.719 1 98.12 95 ASP A N 1
ATOM 766 C CA . ASP A 1 95 ? -6.035 -14.609 -18.094 1 98.12 95 ASP A CA 1
ATOM 767 C C . ASP A 1 95 ? -4.797 -14.789 -18.969 1 98.12 95 ASP A C 1
ATOM 769 O O . ASP A 1 95 ? -4.898 -15.195 -20.125 1 98.12 95 ASP A O 1
ATOM 773 N N . VAL A 1 96 ? -3.686 -14.477 -18.422 1 97.81 96 VAL A N 1
ATOM 774 C CA . VAL A 1 96 ? -2.432 -14.641 -19.156 1 97.81 96 VAL A CA 1
ATOM 775 C C . VAL A 1 96 ? -2.229 -16.109 -19.5 1 97.81 96 VAL A C 1
ATOM 777 O O . VAL A 1 96 ? -1.863 -16.453 -20.625 1 97.81 96 VAL A O 1
ATOM 780 N N . VAL A 1 97 ? -2.438 -16.984 -18.562 1 97.88 97 VAL A N 1
ATOM 781 C CA . VAL A 1 97 ? -2.305 -18.422 -18.781 1 97.88 97 VAL A CA 1
ATOM 782 C C . VAL A 1 97 ? -3.264 -18.859 -19.891 1 97.88 97 VAL A C 1
ATOM 784 O O . VAL A 1 97 ? -2.877 -19.594 -20.797 1 97.88 97 VAL A O 1
ATOM 787 N N . GLN A 1 98 ? -4.465 -18.359 -19.812 1 97.94 98 GLN A N 1
ATOM 788 C CA . GLN A 1 98 ? -5.473 -18.719 -20.812 1 97.94 98 GLN A CA 1
ATOM 789 C C . GLN A 1 98 ? -5.082 -18.219 -22.203 1 97.94 98 GLN A C 1
ATOM 791 O O . GLN A 1 98 ? -5.34 -18.891 -23.203 1 97.94 98 GLN A O 1
ATOM 796 N N . VAL A 1 99 ? -4.52 -17.078 -22.25 1 97.12 99 VAL A N 1
ATOM 797 C CA . VAL A 1 99 ? -4.059 -16.547 -23.531 1 97.12 99 VAL A CA 1
ATOM 798 C C . VAL A 1 99 ? -2.938 -17.422 -24.078 1 97.12 99 VAL A C 1
ATOM 800 O O . VAL A 1 99 ? -2.928 -17.75 -25.266 1 97.12 99 VAL A O 1
ATOM 803 N N . CYS A 1 100 ? -1.991 -17.75 -23.25 1 95.88 100 CYS A N 1
ATOM 804 C CA . CYS A 1 100 ? -0.872 -18.578 -23.656 1 95.88 100 CYS A CA 1
ATOM 805 C C . CYS A 1 100 ? -1.357 -19.953 -24.125 1 95.88 100 CYS A C 1
ATOM 807 O O . CYS A 1 100 ? -0.734 -20.578 -24.984 1 95.88 100 CYS A O 1
ATOM 809 N N . GLU A 1 101 ? -2.447 -20.391 -23.609 1 96.06 101 GLU A N 1
ATOM 810 C CA . GLU A 1 101 ? -3.02 -21.688 -23.969 1 96.06 101 GLU A CA 1
ATOM 811 C C . GLU A 1 101 ? -3.938 -21.562 -25.188 1 96.06 101 GLU A C 1
ATOM 813 O O . GLU A 1 101 ? -4.457 -22.562 -25.688 1 96.06 101 GLU A O 1
ATOM 818 N N . GLY A 1 102 ? -4.219 -20.406 -25.609 1 94.38 102 GLY A N 1
ATOM 819 C CA . GLY A 1 102 ? -5.086 -20.156 -26.75 1 94.38 102 GLY A CA 1
ATOM 820 C C . GLY A 1 102 ? -6.562 -20.219 -26.391 1 94.38 102 GLY A C 1
ATOM 821 O O . GLY A 1 102 ? -7.41 -20.359 -27.281 1 94.38 102 GLY A O 1
ATOM 822 N N . LYS A 1 103 ? -6.91 -20.141 -25.156 1 96.88 103 LYS A N 1
ATOM 823 C CA . LYS A 1 103 ? -8.289 -20.266 -24.688 1 96.88 103 LYS A CA 1
ATOM 824 C C . LYS A 1 103 ? -8.93 -18.891 -24.516 1 96.88 103 LYS A C 1
ATOM 826 O O . LYS A 1 103 ? -10.148 -18.781 -24.391 1 96.88 103 LYS A O 1
ATOM 831 N N . LYS A 1 104 ? -8.156 -17.859 -24.516 1 96.19 104 LYS A N 1
ATOM 832 C CA . LYS A 1 104 ? -8.633 -16.484 -24.328 1 96.19 104 LYS A CA 1
ATOM 833 C C . LYS A 1 104 ? -7.996 -15.539 -25.328 1 96.19 104 LYS A C 1
ATOM 835 O O . LYS A 1 104 ? -6.812 -15.664 -25.656 1 96.19 104 LYS A O 1
ATOM 840 N N . LYS A 1 105 ? -8.844 -14.633 -25.781 1 95.12 105 LYS A N 1
ATOM 841 C CA . LYS A 1 105 ? -8.336 -13.625 -26.703 1 95.12 105 LYS A CA 1
ATOM 842 C C . LYS A 1 105 ? -7.492 -12.578 -25.969 1 95.12 105 LYS A C 1
ATOM 844 O O . LYS A 1 105 ? -7.805 -12.211 -24.828 1 95.12 105 LYS A O 1
ATOM 849 N N . GLN A 1 106 ? -6.496 -12.117 -26.75 1 92.31 106 GLN A N 1
ATOM 850 C CA . GLN A 1 106 ? -5.66 -11.07 -26.172 1 92.31 106 GLN A CA 1
ATOM 851 C C . GLN A 1 106 ? -6.293 -9.695 -26.359 1 92.31 106 GLN A C 1
ATOM 853 O O . GLN A 1 106 ? -6.324 -9.164 -27.469 1 92.31 106 GLN A O 1
ATOM 858 N N . THR A 1 107 ? -6.879 -9.148 -25.344 1 95.81 107 THR A N 1
ATOM 859 C CA . THR A 1 107 ? -7.379 -7.773 -25.359 1 95.81 107 THR A CA 1
ATOM 860 C C . THR A 1 107 ? -6.23 -6.777 -25.297 1 95.81 107 THR A C 1
ATOM 862 O O . THR A 1 107 ? -5.074 -7.164 -25.125 1 95.81 107 THR A O 1
ATOM 865 N N . ASN A 1 108 ? -6.535 -5.492 -25.531 1 95.94 108 ASN A N 1
ATOM 866 C CA . ASN A 1 108 ? -5.504 -4.469 -25.422 1 95.94 108 ASN A CA 1
ATOM 867 C C . ASN A 1 108 ? -4.887 -4.445 -24.016 1 95.94 108 ASN A C 1
ATOM 869 O O . ASN A 1 108 ? -3.676 -4.277 -23.875 1 95.94 108 ASN A O 1
ATOM 873 N N . TYR A 1 109 ? -5.766 -4.684 -23.109 1 95.19 109 TYR A N 1
ATOM 874 C CA . TYR A 1 109 ? -5.297 -4.723 -21.734 1 95.19 109 TYR A CA 1
ATOM 875 C C . TYR A 1 109 ? -4.316 -5.871 -21.531 1 95.19 109 TYR A C 1
ATOM 877 O O . TYR A 1 109 ? -3.225 -5.672 -20.984 1 95.19 109 TYR A O 1
ATOM 885 N N . LEU A 1 110 ? -4.684 -7.012 -21.938 1 96.38 110 LEU A N 1
ATOM 886 C CA . LEU A 1 110 ? -3.855 -8.195 -21.719 1 96.38 110 LEU A CA 1
ATOM 887 C C . LEU A 1 110 ? -2.559 -8.094 -22.516 1 96.38 110 LEU A C 1
ATOM 889 O O . LEU A 1 110 ? -1.515 -8.578 -22.078 1 96.38 110 LEU A O 1
ATOM 893 N N . ARG A 1 111 ? -2.596 -7.484 -23.672 1 96.06 111 ARG A N 1
ATOM 894 C CA . ARG A 1 111 ? -1.387 -7.273 -24.469 1 96.06 111 ARG A CA 1
ATOM 895 C C . ARG A 1 111 ? -0.386 -6.406 -23.719 1 96.06 111 ARG A C 1
ATOM 897 O O . ARG A 1 111 ? 0.803 -6.727 -23.656 1 96.06 111 ARG A O 1
ATOM 904 N N . THR A 1 112 ? -0.875 -5.367 -23.172 1 96.5 112 THR A N 1
ATOM 905 C CA . THR A 1 112 ? -0.015 -4.496 -22.391 1 96.5 112 THR A CA 1
ATOM 906 C C . THR A 1 112 ? 0.555 -5.242 -21.188 1 96.5 112 THR A C 1
ATOM 908 O O . THR A 1 112 ? 1.755 -5.168 -20.906 1 96.5 112 THR A O 1
ATOM 911 N N . LEU A 1 113 ? -0.311 -5.938 -20.5 1 95.94 113 LEU A N 1
ATOM 912 C CA . LEU A 1 113 ? 0.083 -6.715 -19.328 1 95.94 113 LEU A CA 1
ATOM 913 C C . LEU A 1 113 ? 1.166 -7.727 -19.688 1 95.94 113 LEU A C 1
ATOM 915 O O . LEU A 1 113 ? 2.195 -7.809 -19.016 1 95.94 113 LEU A O 1
ATOM 919 N N . ILE A 1 114 ? 0.949 -8.43 -20.703 1 96.56 114 ILE A N 1
ATOM 920 C CA . ILE A 1 114 ? 1.872 -9.469 -21.156 1 96.56 114 ILE A CA 1
ATOM 921 C C . ILE A 1 114 ? 3.207 -8.836 -21.547 1 96.56 114 ILE A C 1
ATOM 923 O O . ILE A 1 114 ? 4.27 -9.359 -21.203 1 96.56 114 ILE A O 1
ATOM 927 N N . ASN A 1 115 ? 3.164 -7.754 -22.234 1 96.31 115 ASN A N 1
ATOM 928 C CA . ASN A 1 115 ? 4.387 -7.047 -22.609 1 96.31 115 ASN A CA 1
ATOM 929 C C . ASN A 1 115 ? 5.203 -6.648 -21.391 1 96.31 115 ASN A C 1
ATOM 931 O O . ASN A 1 115 ? 6.426 -6.789 -21.375 1 96.31 115 ASN A O 1
ATOM 935 N N . GLU A 1 116 ? 4.559 -6.176 -20.391 1 94.44 116 GLU A N 1
ATOM 936 C CA . GLU A 1 116 ? 5.234 -5.766 -19.156 1 94.44 116 GLU A CA 1
ATOM 937 C C . GLU A 1 116 ? 5.816 -6.969 -18.422 1 94.44 116 GLU A C 1
ATOM 939 O O . GLU A 1 116 ? 6.953 -6.926 -17.953 1 94.44 116 GLU A O 1
ATOM 944 N N . LEU A 1 117 ? 5.109 -8.039 -18.344 1 95.94 117 LEU A N 1
ATOM 945 C CA . LEU A 1 117 ? 5.574 -9.25 -17.672 1 95.94 117 LEU A CA 1
ATOM 946 C C . LEU A 1 117 ? 6.777 -9.844 -18.406 1 95.94 117 LEU A C 1
ATOM 948 O O . LEU A 1 117 ? 7.754 -10.242 -17.766 1 95.94 117 LEU A O 1
ATOM 952 N N . VAL A 1 118 ? 6.777 -9.828 -19.688 1 95.81 118 VAL A N 1
ATOM 953 C CA . VAL A 1 118 ? 7.863 -10.375 -20.484 1 95.81 118 VAL A CA 1
ATOM 954 C C . VAL A 1 118 ? 9.117 -9.516 -20.312 1 95.81 118 VAL A C 1
ATOM 956 O O . VAL A 1 118 ? 10.234 -10.039 -20.281 1 95.81 118 VAL A O 1
ATOM 959 N N . LYS A 1 119 ? 8.938 -8.258 -20.141 1 94.56 119 LYS A N 1
ATOM 960 C CA . LYS A 1 119 ? 10.047 -7.332 -19.938 1 94.56 119 LYS A CA 1
ATOM 961 C C . LYS A 1 119 ? 10.57 -7.402 -18.5 1 94.56 119 LYS A C 1
ATOM 963 O O . LYS A 1 119 ? 11.594 -6.789 -18.188 1 94.56 119 LYS A O 1
ATOM 968 N N . GLY A 1 120 ? 9.852 -8.07 -17.703 1 94.06 120 GLY A N 1
ATOM 969 C CA . GLY A 1 120 ? 10.281 -8.227 -16.328 1 94.06 120 GLY A CA 1
ATOM 970 C C . GLY A 1 120 ? 9.906 -7.043 -15.445 1 94.06 120 GLY A C 1
ATOM 971 O O . GLY A 1 120 ? 10.445 -6.883 -14.352 1 94.06 120 GLY A O 1
ATOM 972 N N . ILE A 1 121 ? 8.992 -6.195 -15.875 1 91 121 ILE A N 1
ATOM 973 C CA . ILE A 1 121 ? 8.609 -4.996 -15.141 1 91 121 ILE A CA 1
ATOM 974 C C . ILE A 1 121 ? 7.23 -5.188 -14.516 1 91 121 ILE A C 1
ATOM 976 O O . ILE A 1 121 ? 6.422 -5.977 -15.016 1 91 121 ILE A O 1
ATOM 980 N N . LEU A 1 122 ? 7 -4.48 -13.43 1 89.12 122 LEU A N 1
ATOM 981 C CA . LEU A 1 122 ? 5.738 -4.578 -12.703 1 89.12 122 LEU A CA 1
ATOM 982 C C . LEU A 1 122 ? 4.609 -3.92 -13.492 1 89.12 122 LEU A C 1
ATOM 984 O O . LEU A 1 122 ? 4.707 -2.748 -13.867 1 89.12 122 LEU A O 1
ATOM 988 N N . PRO A 1 123 ? 3.57 -4.758 -13.719 1 88.88 123 PRO A N 1
ATOM 989 C CA . PRO A 1 123 ? 2.416 -4.133 -14.375 1 88.88 123 PRO A CA 1
ATOM 990 C C . PRO A 1 123 ? 1.862 -2.949 -13.578 1 88.88 123 PRO A C 1
ATOM 992 O O . PRO A 1 123 ? 1.802 -2.998 -12.352 1 88.88 123 PRO A O 1
ATOM 995 N N . ARG A 1 124 ? 1.426 -1.961 -14.273 1 80 124 ARG A N 1
ATOM 996 C CA . ARG A 1 124 ? 0.895 -0.759 -13.641 1 80 124 ARG A CA 1
ATOM 997 C C . ARG A 1 124 ? -0.326 -1.084 -12.789 1 80 124 ARG A C 1
ATOM 999 O O . ARG A 1 124 ? -0.528 -0.485 -11.727 1 80 124 ARG A O 1
ATOM 1006 N N . SER A 1 125 ? -1.109 -2.031 -13.258 1 80.75 125 SER A N 1
ATOM 1007 C CA . SER A 1 125 ? -2.34 -2.404 -12.562 1 80.75 125 SER A CA 1
ATOM 1008 C C . SER A 1 125 ? -2.041 -3.07 -11.227 1 80.75 125 SER A C 1
ATOM 1010 O O . SER A 1 125 ? -2.918 -3.166 -10.367 1 80.75 125 SER A O 1
ATOM 1012 N N . TRP A 1 126 ? -0.816 -3.596 -11.102 1 84.25 126 TRP A N 1
ATOM 1013 C CA . TRP A 1 126 ? -0.436 -4.277 -9.867 1 84.25 126 TRP A CA 1
ATOM 1014 C C . TRP A 1 126 ? 0.14 -3.291 -8.859 1 84.25 126 TRP A C 1
ATOM 1016 O O . TRP A 1 126 ? 0.367 -3.645 -7.699 1 84.25 126 TRP A O 1
ATOM 1026 N N . SER A 1 127 ? 0.689 -2.133 -9.242 1 68.44 127 SER A N 1
ATOM 1027 C CA . SER A 1 127 ? 1.336 -1.156 -8.375 1 68.44 127 SER A CA 1
ATOM 1028 C C . SER A 1 127 ? 0.342 -0.552 -7.387 1 68.44 127 SER A C 1
ATOM 1030 O O . SER A 1 127 ? 0.709 0.289 -6.562 1 68.44 127 SER A O 1
ATOM 1032 N N . HIS A 1 128 ? -0.833 -0.934 -7.27 1 56.5 128 HIS A N 1
ATOM 1033 C CA . HIS A 1 128 ? -1.923 -0.212 -6.617 1 56.5 128 HIS A CA 1
ATOM 1034 C C . HIS A 1 128 ? -1.951 -0.491 -5.121 1 56.5 128 HIS A C 1
ATOM 1036 O O . HIS A 1 128 ? -2.08 -1.644 -4.699 1 56.5 128 HIS A O 1
ATOM 1042 N N . TYR A 1 129 ? -1.121 -0.542 -4.035 1 56.12 129 TYR A N 1
ATOM 1043 C CA . TYR A 1 129 ? -2.023 -0.362 -2.904 1 56.12 129 TYR A CA 1
ATOM 1044 C C . TYR A 1 129 ? -3.076 0.697 -3.211 1 56.12 129 TYR A C 1
ATOM 1046 O O . TYR A 1 129 ? -2.771 1.892 -3.242 1 56.12 129 TYR A O 1
ATOM 1054 N N . THR A 1 130 ? -3.889 0.409 -4.324 1 58.5 130 THR A N 1
ATOM 1055 C CA . THR A 1 130 ? -4.758 1.229 -5.164 1 58.5 130 THR A CA 1
ATOM 1056 C C . THR A 1 130 ? -5.738 2.025 -4.312 1 58.5 130 THR A C 1
ATOM 1058 O O . THR A 1 130 ? -6.27 1.514 -3.324 1 58.5 130 THR A O 1
ATOM 1061 N N . VAL A 1 131 ? -5.344 3.234 -4.262 1 62.81 131 VAL A N 1
ATOM 1062 C CA . VAL A 1 131 ? -6.395 4.125 -3.771 1 62.81 131 VAL A CA 1
ATOM 1063 C C . VAL A 1 131 ? -7.695 3.848 -4.52 1 62.81 131 VAL A C 1
ATOM 1065 O O . VAL A 1 131 ? -7.715 3.797 -5.75 1 62.81 131 VAL A O 1
ATOM 1068 N N . PRO A 1 132 ? -8.711 3.285 -3.693 1 63.62 132 PRO A N 1
ATOM 1069 C CA . PRO A 1 132 ? -10.008 3.121 -4.352 1 63.62 132 PRO A CA 1
ATOM 1070 C C . PRO A 1 132 ? -10.312 4.246 -5.34 1 63.62 132 PRO A C 1
ATOM 1072 O O . PRO A 1 132 ? -9.961 5.402 -5.098 1 63.62 132 PRO A O 1
ATOM 1075 N N . ALA A 1 133 ? -10.984 3.809 -6.41 1 65.81 133 ALA A N 1
ATOM 1076 C CA . ALA A 1 133 ? -11.406 4.805 -7.387 1 65.81 133 ALA A CA 1
ATOM 1077 C C . ALA A 1 133 ? -12.375 5.809 -6.762 1 65.81 133 ALA A C 1
ATOM 1079 O O . ALA A 1 133 ? -13.273 5.426 -6.008 1 65.81 133 ALA A O 1
ATOM 1080 N N . GLY A 1 134 ? -12.094 7.047 -6.812 1 74.5 134 GLY A N 1
ATOM 1081 C CA . GLY A 1 134 ? -13.016 8.055 -6.324 1 74.5 134 GLY A CA 1
ATOM 1082 C C . GLY A 1 134 ? -12.633 8.609 -4.965 1 74.5 134 GLY A C 1
ATOM 1083 O O . GLY A 1 134 ? -13.32 9.477 -4.422 1 74.5 134 GLY A O 1
ATOM 1084 N N . MET A 1 135 ? -11.711 7.992 -4.398 1 82.56 135 MET A N 1
ATOM 1085 C CA . MET A 1 135 ? -11.289 8.508 -3.1 1 82.56 135 MET A CA 1
ATOM 1086 C C . MET A 1 135 ? -10.781 9.938 -3.221 1 82.56 135 MET A C 1
ATOM 1088 O O . MET A 1 135 ? -10.023 10.258 -4.137 1 82.56 135 MET A O 1
ATOM 1092 N N . THR A 1 136 ? -11.266 10.742 -2.236 1 92 136 THR A N 1
ATOM 1093 C CA . THR A 1 136 ? -10.797 12.125 -2.209 1 92 136 THR A CA 1
ATOM 1094 C C . THR A 1 136 ? -9.477 12.234 -1.459 1 92 136 THR A C 1
ATOM 1096 O O . THR A 1 136 ? -9.156 11.383 -0.624 1 92 136 THR A O 1
ATOM 1099 N N . VAL A 1 137 ? -8.805 13.273 -1.692 1 93 137 VAL A N 1
ATOM 1100 C CA . VAL A 1 137 ? -7.512 13.469 -1.051 1 93 137 VAL A CA 1
ATOM 1101 C C . VAL A 1 137 ? -7.703 13.672 0.451 1 93 137 VAL A C 1
ATOM 1103 O O . VAL A 1 137 ? -6.871 13.242 1.254 1 93 137 VAL A O 1
ATOM 1106 N N . ILE A 1 138 ? -8.781 14.273 0.858 1 94.25 138 ILE A N 1
ATOM 1107 C CA . ILE A 1 138 ? -9.039 14.516 2.273 1 94.25 138 ILE A CA 1
ATOM 1108 C C . ILE A 1 138 ? -9.242 13.18 2.992 1 94.25 138 ILE A C 1
ATOM 1110 O O . ILE A 1 138 ? -8.688 12.961 4.07 1 94.25 138 ILE A O 1
ATOM 1114 N N . GLN A 1 139 ? -10 12.375 2.365 1 88.44 139 GLN A N 1
ATOM 1115 C CA . GLN A 1 139 ? -10.219 11.047 2.924 1 88.44 139 GLN A CA 1
ATOM 1116 C C . GLN A 1 139 ? -8.906 10.266 3.01 1 88.44 139 GLN A C 1
ATOM 1118 O O . GLN A 1 139 ? -8.633 9.617 4.02 1 88.44 139 GLN A O 1
ATOM 1123 N N . TRP A 1 140 ? -8.18 10.383 1.987 1 89.94 140 TRP A N 1
ATOM 1124 C CA . TRP A 1 140 ? -6.918 9.656 1.921 1 89.94 140 TRP A CA 1
ATOM 1125 C C . TRP A 1 140 ? -5.961 10.125 3.016 1 89.94 140 TRP A C 1
ATOM 1127 O O . TRP A 1 140 ? -5.344 9.305 3.697 1 89.94 140 TRP A O 1
ATOM 1137 N N . VAL A 1 141 ? -5.863 11.391 3.164 1 93.19 141 VAL A N 1
ATOM 1138 C CA . VAL A 1 141 ? -4.941 11.953 4.145 1 93.19 141 VAL A CA 1
ATOM 1139 C C . VAL A 1 141 ? -5.34 11.508 5.547 1 93.19 141 VAL A C 1
ATOM 1141 O O . VAL A 1 141 ? -4.48 11.18 6.367 1 93.19 141 VAL A O 1
ATOM 1144 N N . SER A 1 142 ? -6.578 11.516 5.805 1 90.06 142 SER A N 1
ATOM 1145 C CA . SER A 1 142 ? -7.059 11.055 7.105 1 90.06 142 SER A CA 1
ATOM 1146 C C . SER A 1 142 ? -6.684 9.594 7.348 1 90.06 142 SER A C 1
ATOM 1148 O O . SER A 1 142 ? -6.168 9.25 8.414 1 90.06 142 SER A O 1
ATOM 1150 N N . ASP A 1 143 ? -6.902 8.797 6.422 1 85.25 143 ASP A N 1
ATOM 1151 C CA . ASP A 1 143 ? -6.559 7.379 6.523 1 85.25 143 ASP A CA 1
ATOM 1152 C C . ASP A 1 143 ? -5.051 7.191 6.684 1 85.25 143 ASP A C 1
ATOM 1154 O O . ASP A 1 143 ? -4.605 6.375 7.492 1 85.25 143 ASP A O 1
ATOM 1158 N N . PHE A 1 144 ? -4.379 7.91 5.887 1 89.56 144 PHE A N 1
ATOM 1159 C CA . PHE A 1 144 ? -2.922 7.832 5.914 1 89.56 144 PHE A CA 1
ATOM 1160 C C . PHE A 1 144 ? -2.387 8.219 7.285 1 89.56 144 PHE A C 1
ATOM 1162 O O . PHE A 1 144 ? -1.536 7.527 7.848 1 89.56 144 PHE A O 1
ATOM 1169 N N . SER A 1 145 ? -2.883 9.289 7.758 1 92.62 145 SER A N 1
ATOM 1170 C CA . SER A 1 145 ? -2.455 9.742 9.078 1 92.62 145 SER A CA 1
ATOM 1171 C C . SER A 1 145 ? -2.701 8.664 10.133 1 92.62 145 SER A C 1
ATOM 1173 O O . SER A 1 145 ? -1.829 8.383 10.961 1 92.62 145 SER A O 1
ATOM 1175 N N . GLU A 1 146 ? -3.828 8.117 10.133 1 88.12 146 GLU A N 1
ATOM 1176 C CA . GLU A 1 146 ? -4.16 7.062 11.078 1 88.12 146 GLU A CA 1
ATOM 1177 C C . GLU A 1 146 ? -3.227 5.863 10.914 1 88.12 146 GLU A C 1
ATOM 1179 O O . GLU A 1 146 ? -2.795 5.27 11.906 1 88.12 146 GLU A O 1
ATOM 1184 N N . ARG A 1 147 ? -2.951 5.559 9.734 1 87.94 147 ARG A N 1
ATOM 1185 C CA . ARG A 1 147 ? -2.064 4.434 9.453 1 87.94 147 ARG A CA 1
ATOM 1186 C C . ARG A 1 147 ? -0.664 4.691 10 1 87.94 147 ARG A C 1
ATOM 1188 O O . ARG A 1 147 ? -0.066 3.814 10.625 1 87.94 147 ARG A O 1
ATOM 1195 N N . ILE A 1 148 ? -0.193 5.859 9.742 1 91.94 148 ILE A N 1
ATOM 1196 C CA . ILE A 1 148 ? 1.143 6.195 10.227 1 91.94 148 ILE A CA 1
ATOM 1197 C C . ILE A 1 148 ? 1.163 6.172 11.75 1 91.94 148 ILE A C 1
ATOM 1199 O O . ILE A 1 148 ? 2.115 5.672 12.359 1 91.94 148 ILE A O 1
ATOM 1203 N N . LYS A 1 149 ? 0.151 6.672 12.312 1 90.94 149 LYS A N 1
ATOM 1204 C CA . LYS A 1 149 ? 0.067 6.645 13.766 1 90.94 149 LYS A CA 1
ATOM 1205 C C . LYS A 1 149 ? 0.071 5.211 14.289 1 90.94 149 LYS A C 1
ATOM 1207 O O . LYS A 1 149 ? 0.709 4.914 15.305 1 90.94 149 LYS A O 1
ATOM 1212 N N . GLN A 1 150 ? -0.604 4.344 13.672 1 86.81 150 GLN A N 1
ATOM 1213 C CA . GLN A 1 150 ? -0.63 2.939 14.055 1 86.81 150 GLN A CA 1
ATOM 1214 C C . GLN A 1 150 ? 0.75 2.305 13.922 1 86.81 150 GLN A C 1
ATOM 1216 O O . GLN A 1 150 ? 1.193 1.571 14.805 1 86.81 150 GLN A O 1
ATOM 1221 N N . LEU A 1 151 ? 1.383 2.672 12.859 1 89.12 151 LEU A N 1
ATOM 1222 C CA . LEU A 1 151 ? 2.723 2.141 12.641 1 89.12 151 LEU A CA 1
ATOM 1223 C C . LEU A 1 151 ? 3.703 2.686 13.672 1 89.12 151 LEU A C 1
ATOM 1225 O O . LEU A 1 151 ? 4.613 1.976 14.109 1 89.12 151 LEU A O 1
ATOM 1229 N N . GLN A 1 152 ? 3.451 3.912 14.008 1 90.12 152 GLN A N 1
ATOM 1230 C CA . GLN A 1 152 ? 4.273 4.488 15.07 1 90.12 152 GLN A CA 1
ATOM 1231 C C . GLN A 1 152 ? 4.129 3.707 16.375 1 90.12 152 GLN A C 1
ATOM 1233 O O . GLN A 1 152 ? 5.117 3.424 17.047 1 90.12 152 GLN A O 1
ATOM 1238 N N . SER A 1 153 ? 2.941 3.432 16.672 1 86.44 153 SER A N 1
ATOM 1239 C CA . SER A 1 153 ? 2.678 2.67 17.891 1 86.44 153 SER A CA 1
ATOM 1240 C C . SER A 1 153 ? 3.352 1.303 17.844 1 86.44 153 SER A C 1
ATOM 1242 O O . SER A 1 153 ? 3.893 0.836 18.844 1 86.44 153 SER A O 1
ATOM 1244 N N . ILE A 1 154 ? 3.332 0.73 16.766 1 83.81 154 ILE A N 1
ATOM 1245 C CA . ILE A 1 154 ? 3.938 -0.584 16.578 1 83.81 154 ILE A CA 1
ATOM 1246 C C . ILE A 1 154 ? 5.457 -0.469 16.672 1 83.81 154 ILE A C 1
ATOM 1248 O O . ILE A 1 154 ? 6.109 -1.287 17.328 1 83.81 154 ILE A O 1
ATOM 1252 N N . SER A 1 155 ? 5.957 0.491 15.992 1 86.19 155 SER A N 1
ATOM 1253 C CA . SER A 1 155 ? 7.402 0.709 16.016 1 86.19 155 SER A CA 1
ATOM 1254 C C . SER A 1 155 ? 7.895 0.967 17.438 1 86.19 155 SER A C 1
ATOM 1256 O O . SER A 1 155 ? 8.945 0.458 17.844 1 86.19 155 SER A O 1
ATOM 1258 N N . GLN A 1 156 ? 7.156 1.737 18.125 1 84.19 156 GLN A N 1
ATOM 1259 C CA . GLN A 1 156 ? 7.516 2.039 19.516 1 84.19 156 GLN A CA 1
ATOM 1260 C C . GLN A 1 156 ? 7.426 0.794 20.391 1 84.19 156 GLN A C 1
ATOM 1262 O O . GLN A 1 156 ? 8.289 0.561 21.234 1 84.19 156 GLN A O 1
ATOM 1267 N N . ALA A 1 157 ? 6.418 0.007 20.172 1 79.44 157 ALA A N 1
ATOM 1268 C CA . ALA A 1 157 ? 6.246 -1.233 20.922 1 79.44 157 ALA A CA 1
ATOM 1269 C C . ALA A 1 157 ? 7.375 -2.217 20.625 1 79.44 157 ALA A C 1
ATOM 1271 O O . ALA A 1 157 ? 7.867 -2.898 21.531 1 79.44 157 ALA A O 1
ATOM 1272 N N . ALA A 1 158 ? 7.75 -2.289 19.438 1 77.62 158 ALA A N 1
ATOM 1273 C CA . ALA A 1 158 ? 8.82 -3.188 19.031 1 77.62 158 ALA A CA 1
ATOM 1274 C C . ALA A 1 158 ? 10.164 -2.746 19.609 1 77.62 158 ALA A C 1
ATOM 1276 O O . ALA A 1 158 ? 11.023 -3.578 19.906 1 77.62 158 ALA A O 1
ATOM 1277 N N . ALA A 1 159 ? 10.344 -1.479 19.703 1 78.69 159 ALA A N 1
ATOM 1278 C CA . ALA A 1 159 ? 11.594 -0.935 20.234 1 78.69 159 ALA A CA 1
ATOM 1279 C C . ALA A 1 159 ? 11.719 -1.216 21.734 1 78.69 159 ALA A C 1
ATOM 1281 O O . ALA A 1 159 ? 12.82 -1.447 22.234 1 78.69 159 ALA A O 1
ATOM 1282 N N . THR A 1 160 ? 10.68 -1.124 22.531 1 73 160 THR A N 1
ATOM 1283 C CA . THR A 1 160 ? 10.727 -1.275 23.969 1 73 160 THR A CA 1
ATOM 1284 C C . THR A 1 160 ? 10.719 -2.752 24.359 1 73 160 THR A C 1
ATOM 1286 O O . THR A 1 160 ? 11.297 -3.131 25.391 1 73 160 THR A O 1
ATOM 1289 N N . GLY A 1 161 ? 9.922 -3.598 23.781 1 61.12 161 GLY A N 1
ATOM 1290 C CA . GLY A 1 161 ? 9.719 -4.941 24.297 1 61.12 161 GLY A CA 1
ATOM 1291 C C . GLY A 1 161 ? 10.133 -6.023 23.312 1 61.12 161 GLY A C 1
ATOM 1292 O O . GLY A 1 161 ? 10.094 -7.215 23.641 1 61.12 161 GLY A O 1
ATOM 1293 N N . GLY A 1 162 ? 10.789 -5.777 22.25 1 55.81 162 GLY A N 1
ATOM 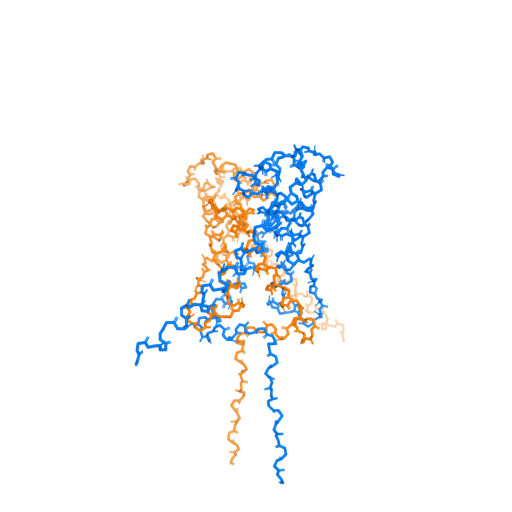1294 C CA . GLY A 1 162 ? 11.117 -6.762 21.234 1 55.81 162 GLY A CA 1
ATOM 1295 C C . GLY A 1 162 ? 9.922 -7.188 20.406 1 55.81 162 GLY A C 1
ATOM 1296 O O . GLY A 1 162 ? 8.781 -6.824 20.719 1 55.81 162 GLY A O 1
ATOM 1297 N N . ALA A 1 163 ? 10.039 -7.742 19.219 1 54.31 163 ALA A N 1
ATOM 1298 C CA . ALA A 1 163 ? 9.039 -8.25 18.281 1 54.31 163 ALA A CA 1
ATOM 1299 C C . ALA A 1 163 ? 8.039 -9.164 18.984 1 54.31 163 ALA A C 1
ATOM 1301 O O . ALA A 1 163 ? 6.938 -9.391 18.484 1 54.31 163 ALA A O 1
ATOM 1302 N N . LYS A 1 164 ? 8.406 -9.703 20.188 1 56.03 164 LYS A N 1
ATOM 1303 C CA . LYS A 1 164 ? 7.551 -10.625 20.922 1 56.03 164 LYS A CA 1
ATOM 1304 C C . LYS A 1 164 ? 6.234 -9.953 21.312 1 56.03 164 LYS A C 1
ATOM 1306 O O . LYS A 1 164 ? 5.215 -10.625 21.469 1 56.03 164 LYS A O 1
ATOM 1311 N N . GLU A 1 165 ? 6.398 -8.711 21.422 1 53.53 165 GLU A N 1
ATOM 1312 C CA . GLU A 1 165 ? 5.207 -7.988 21.859 1 53.53 165 GLU A CA 1
ATOM 1313 C C . GLU A 1 165 ? 4.25 -7.742 20.703 1 53.53 165 GLU A C 1
ATOM 1315 O O . GLU A 1 165 ? 3.102 -7.352 20.906 1 53.53 165 GLU A O 1
ATOM 1320 N N . LEU A 1 166 ? 4.703 -7.953 19.625 1 57.78 166 LEU A N 1
ATOM 1321 C CA . LEU A 1 166 ? 3.855 -7.766 18.453 1 57.78 166 LEU A CA 1
ATOM 1322 C C . LEU A 1 166 ? 3.014 -9.008 18.188 1 57.78 166 LEU A C 1
ATOM 1324 O O . LEU A 1 166 ? 2.322 -9.086 17.156 1 57.78 166 LEU A O 1
ATOM 1328 N N . LYS A 1 167 ? 3.051 -10.086 19.234 1 50.12 167 LYS A N 1
ATOM 1329 C CA . LYS A 1 167 ? 2.484 -11.398 18.953 1 50.12 167 LYS A CA 1
ATOM 1330 C C . LYS A 1 167 ? 0.993 -11.297 18.641 1 50.12 167 LYS A C 1
ATOM 1332 O O . LYS A 1 167 ? 0.257 -10.594 19.328 1 50.12 167 LYS A O 1
ATOM 1337 N N . VAL A 1 168 ? 0.713 -11.648 17.609 1 48.16 168 VAL A N 1
ATOM 1338 C CA . VAL A 1 168 ? -0.65 -12.078 17.328 1 48.16 168 VAL A CA 1
ATOM 1339 C C . VAL A 1 168 ? -1.032 -13.242 18.25 1 48.16 168 VAL A C 1
ATOM 1341 O O . VAL A 1 168 ? -0.162 -13.898 18.812 1 48.16 168 VAL A O 1
ATOM 1344 N N . GLY A 1 169 ? -2.225 -13.93 18.328 1 40.66 169 GLY A N 1
ATOM 1345 C CA . GLY A 1 169 ? -2.695 -15.039 19.141 1 40.66 169 GLY A CA 1
ATOM 1346 C C . GLY A 1 169 ? -1.715 -16.188 19.203 1 40.66 169 GLY A C 1
ATOM 1347 O O . GLY A 1 169 ? -1.941 -17.234 18.594 1 40.66 169 GLY A O 1
ATOM 1348 N N . GLN A 1 170 ? -0.473 -16.344 19.047 1 32.69 170 GLN A N 1
ATOM 1349 C CA . GLN A 1 170 ? -0.21 -17.719 19.422 1 32.69 170 GLN A CA 1
ATOM 1350 C C . GLN A 1 170 ? -0.688 -18 20.844 1 32.69 170 GLN A C 1
ATOM 1352 O O . GLN A 1 170 ? -0.385 -17.25 21.766 1 32.69 170 GLN A O 1
ATOM 1357 N N . ALA A 1 171 ? -1.782 -18.766 21.109 1 32.06 171 ALA A N 1
ATOM 1358 C CA . ALA A 1 171 ? -2.061 -19.562 22.297 1 32.06 171 ALA A CA 1
ATOM 1359 C C . ALA A 1 171 ? -0.77 -19.953 23 1 32.06 171 ALA A C 1
ATOM 1361 O O . ALA A 1 171 ? 0.12 -20.562 22.406 1 32.06 171 ALA A O 1
ATOM 1362 N N . ARG A 1 172 ? -0.273 -19.234 23.891 1 31.73 172 ARG A N 1
ATOM 1363 C CA . ARG A 1 172 ? 0.525 -19.922 24.906 1 31.73 172 ARG A CA 1
ATOM 1364 C C . ARG A 1 172 ? -0.002 -21.328 25.156 1 31.73 172 ARG A C 1
ATOM 1366 O O . ARG A 1 172 ? -1.176 -21.5 25.484 1 31.73 172 ARG A O 1
ATOM 1373 N N . ARG A 1 173 ? 0.352 -22.359 24.469 1 29.41 173 ARG A N 1
ATOM 1374 C CA . ARG A 1 173 ? 0.21 -23.688 25.062 1 29.41 173 ARG A CA 1
ATOM 1375 C C . ARG A 1 173 ? 0.461 -23.656 26.562 1 29.41 173 ARG A C 1
ATOM 1377 O O . ARG A 1 173 ? 1.597 -23.469 27.016 1 29.41 173 ARG A O 1
ATOM 1384 N N . ARG A 1 174 ? -0.316 -22.922 27.359 1 30.95 174 ARG A N 1
ATOM 1385 C CA . ARG A 1 174 ? -0.308 -23.375 28.75 1 30.95 174 ARG A CA 1
ATOM 1386 C C . ARG A 1 174 ? -0.127 -24.891 28.828 1 30.95 174 ARG A C 1
ATOM 1388 O O . ARG A 1 174 ? -0.867 -25.641 28.188 1 30.95 174 ARG A O 1
ATOM 1395 N N . GLY A 1 175 ? 1.103 -25.453 28.969 1 27.33 175 GLY A N 1
ATOM 1396 C CA . GLY A 1 175 ? 1.412 -26.797 29.406 1 27.33 175 GLY A CA 1
ATOM 1397 C C . GLY A 1 175 ? 0.34 -27.406 30.297 1 27.33 175 GLY A C 1
ATOM 1398 O O . GLY A 1 175 ? -0.158 -26.734 31.203 1 27.33 175 GLY A O 1
ATOM 1399 N N . TRP A 1 176 ? -0.548 -28.297 29.828 1 29.33 176 TRP A N 1
ATOM 1400 C CA . TRP A 1 176 ? -1.214 -29.312 30.656 1 29.33 176 TRP A CA 1
ATOM 1401 C C . TRP A 1 176 ? -0.289 -29.797 31.766 1 29.33 176 TRP A C 1
ATOM 1403 O O . TRP A 1 176 ? 0.799 -30.312 31.5 1 29.33 176 TRP A O 1
ATOM 1413 N N . GLY A 1 177 ? -0.141 -29.141 32.875 1 29.45 177 GLY A N 1
ATOM 1414 C CA . GLY A 1 177 ? 0.384 -29.703 34.094 1 29.45 177 GLY A CA 1
ATOM 1415 C C . GLY A 1 177 ? -0.025 -31.156 34.312 1 29.45 177 GLY A C 1
ATOM 1416 O O . GLY A 1 177 ? -1.193 -31.5 34.125 1 29.45 177 GLY A O 1
ATOM 1417 N N . SER A 1 178 ? 0.794 -32.188 33.969 1 26.94 178 SER A N 1
ATOM 1418 C CA . SER A 1 178 ? 0.659 -33.562 34.406 1 26.94 178 SER A CA 1
ATOM 1419 C C . SER A 1 178 ? 0.145 -33.625 35.844 1 26.94 178 SER A C 1
ATOM 1421 O O . SER A 1 178 ? 0.539 -32.812 36.688 1 26.94 178 SER A O 1
ATOM 1423 N N . PRO A 1 179 ? -1.031 -34.219 36.188 1 28.86 179 PRO A N 1
ATOM 1424 C CA . PRO A 1 179 ? -1.379 -34.656 37.562 1 28.86 179 PRO A CA 1
ATOM 1425 C C . PRO A 1 179 ? -0.208 -35.312 38.281 1 28.86 179 PRO A C 1
ATOM 1427 O O . PRO A 1 179 ? 0.685 -35.875 37.625 1 28.86 179 PRO A O 1
ATOM 1430 N N . GLY A 1 180 ? 0.515 -34.625 39.188 1 23 180 GLY A N 1
ATOM 1431 C CA . GLY A 1 180 ? 1.292 -35.438 40.094 1 23 180 GLY A CA 1
ATOM 1432 C C . GLY A 1 180 ? 0.625 -36.781 40.406 1 23 180 GLY A C 1
ATOM 1433 O O . GLY A 1 180 ? -0.587 -36.906 40.219 1 23 180 GLY A O 1
ATOM 1434 N N . PRO A 1 181 ? 1.385 -37.969 40.625 1 25.52 181 PRO A N 1
ATOM 1435 C CA . PRO A 1 181 ? 0.696 -39.062 41.281 1 25.52 181 PRO A CA 1
ATOM 1436 C C . PRO A 1 181 ? -0.057 -38.625 42.531 1 25.52 181 PRO A C 1
ATOM 1438 O O . PRO A 1 181 ? 0.271 -37.594 43.125 1 25.52 181 PRO A O 1
ATOM 1441 N N . MET B 1 1 ? -39.156 21.578 39.656 1 32.69 1 MET B N 1
ATOM 1442 C CA . MET B 1 1 ? -38.531 20.656 38.719 1 32.69 1 MET B CA 1
ATOM 1443 C C . MET B 1 1 ? -38.219 21.375 37.406 1 32.69 1 MET B C 1
ATOM 1445 O O . MET B 1 1 ? -37.312 20.953 36.656 1 32.69 1 MET B O 1
ATOM 1449 N N . ILE B 1 2 ? -38.938 22.438 36.969 1 43.69 2 ILE B N 1
ATOM 1450 C CA . ILE B 1 2 ? -38.844 23.25 35.75 1 43.69 2 ILE B CA 1
ATOM 1451 C C . ILE B 1 2 ? -37.625 24.141 35.812 1 43.69 2 ILE B C 1
ATOM 1453 O O . ILE B 1 2 ? -37.031 24.5 34.781 1 43.69 2 ILE B O 1
ATOM 1457 N N . SER B 1 3 ? -37.25 24.672 37.031 1 44.34 3 SER B N 1
ATOM 1458 C CA . SER B 1 3 ? -36.281 25.734 37.125 1 44.34 3 SER B CA 1
ATOM 1459 C C . SER B 1 3 ? -34.875 25.234 36.781 1 44.34 3 SER B C 1
ATOM 1461 O O . SER B 1 3 ? -34.031 25.969 36.281 1 44.34 3 SER B O 1
ATOM 1463 N N . LYS B 1 4 ? -34.438 23.953 37.312 1 42.34 4 LYS B N 1
ATOM 1464 C CA . LYS B 1 4 ? -33.062 23.5 37.094 1 42.34 4 LYS B CA 1
ATOM 1465 C C . LYS B 1 4 ? -32.812 23.188 35.625 1 42.34 4 LYS B C 1
ATOM 1467 O O . LYS B 1 4 ? -31.672 22.906 35.219 1 42.34 4 LYS B O 1
ATOM 1472 N N . MET B 1 5 ? -33.812 22.953 34.75 1 40.5 5 MET B N 1
ATOM 1473 C CA . MET B 1 5 ? -33.656 22.672 33.312 1 40.5 5 MET B CA 1
ATOM 1474 C C . MET B 1 5 ? -33.188 23.922 32.594 1 40.5 5 MET B C 1
ATOM 1476 O O . MET B 1 5 ? -32.531 23.828 31.562 1 40.5 5 MET B O 1
ATOM 1480 N N . LEU B 1 6 ? -33.594 25.172 33.094 1 41.03 6 LEU B N 1
ATOM 1481 C CA . LEU B 1 6 ? -33.312 26.375 32.312 1 41.03 6 LEU B CA 1
ATOM 1482 C C . LEU B 1 6 ? -31.828 26.734 32.406 1 41.03 6 LEU B C 1
ATOM 1484 O O . LEU B 1 6 ? -31.234 27.219 31.438 1 41.03 6 LEU B O 1
ATOM 1488 N N . LYS B 1 7 ? -31.109 26.438 33.594 1 40.72 7 LYS B N 1
ATOM 1489 C CA . LYS B 1 7 ? -29.766 26.969 33.75 1 40.72 7 LYS B CA 1
ATOM 1490 C C . LYS B 1 7 ? -28.766 26.188 32.906 1 40.72 7 LYS B C 1
ATOM 1492 O O . LYS B 1 7 ? -27.75 26.719 32.469 1 40.72 7 LYS B O 1
ATOM 1497 N N . MET B 1 8 ? -29.078 24.812 32.75 1 35.31 8 MET B N 1
ATOM 1498 C CA . MET B 1 8 ? -28.078 24.062 31.984 1 35.31 8 MET B CA 1
ATOM 1499 C C . MET B 1 8 ? -28.109 24.453 30.5 1 35.31 8 MET B C 1
ATOM 1501 O O . MET B 1 8 ? -27.172 24.188 29.766 1 35.31 8 MET B O 1
ATOM 1505 N N . GLN B 1 9 ? -29.25 24.859 29.938 1 40.06 9 GLN B N 1
ATOM 1506 C CA . GLN B 1 9 ? -29.266 25.25 28.547 1 40.06 9 GLN B CA 1
ATOM 1507 C C . GLN B 1 9 ? -28.438 26.516 28.312 1 40.06 9 GLN B C 1
ATOM 1509 O O . GLN B 1 9 ? -27.969 26.75 27.203 1 40.06 9 GLN B O 1
ATOM 1514 N N . MET B 1 10 ? -28.406 27.438 29.312 1 38.75 10 MET B N 1
ATOM 1515 C CA . MET B 1 10 ? -27.688 28.688 29.031 1 38.75 10 MET B CA 1
ATOM 1516 C C . MET B 1 10 ? -26.188 28.453 28.969 1 38.75 10 MET B C 1
ATOM 1518 O O . MET B 1 10 ? -25.469 29.172 28.281 1 38.75 10 MET B O 1
ATOM 1522 N N . LEU B 1 11 ? -25.625 27.484 29.875 1 39.81 11 LEU B N 1
ATOM 1523 C CA . LEU B 1 11 ? -24.172 27.328 29.828 1 39.81 11 LEU B CA 1
ATOM 1524 C C . LEU B 1 11 ? -23.75 26.641 28.531 1 39.81 11 LEU B C 1
ATOM 1526 O O . LEU B 1 11 ? -22.609 26.797 28.094 1 39.81 11 LEU B O 1
AT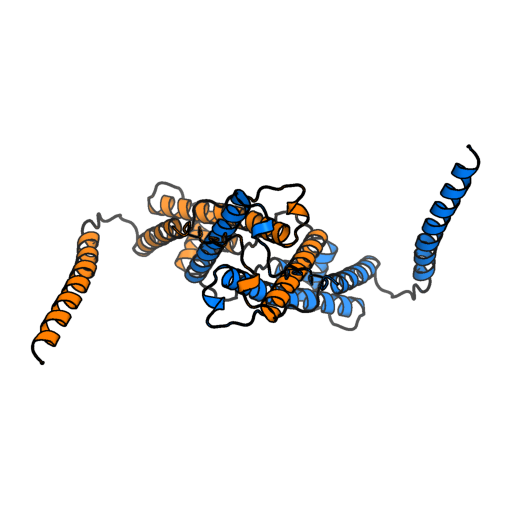OM 1530 N N . GLU B 1 12 ? -24.594 25.719 27.891 1 40.09 12 GLU B N 1
ATOM 1531 C CA . GLU B 1 12 ? -24.234 25.141 26.609 1 40.09 12 GLU B CA 1
ATOM 1532 C C . GLU B 1 12 ? -24.234 26.203 25.5 1 40.09 12 GLU B C 1
ATOM 1534 O O . GLU B 1 12 ? -23.5 26.078 24.516 1 40.09 12 GLU B O 1
ATOM 1539 N N . ASP B 1 13 ? -25.125 27.219 25.562 1 41.28 13 ASP B N 1
ATOM 1540 C CA . ASP B 1 13 ? -25.141 28.25 24.516 1 41.28 13 ASP B CA 1
ATOM 1541 C C . ASP B 1 13 ? -23.906 29.156 24.609 1 41.28 13 ASP B C 1
ATOM 1543 O O . ASP B 1 13 ? -23.5 29.766 23.625 1 41.28 13 ASP B O 1
ATOM 1547 N N . GLU B 1 14 ? -23.359 29.391 25.859 1 38.56 14 GLU B N 1
ATOM 1548 C CA . GLU B 1 14 ? -22.203 30.266 25.922 1 38.56 14 GLU B CA 1
ATOM 1549 C C . GLU B 1 14 ? -20.953 29.594 25.359 1 38.56 14 GLU B C 1
ATOM 1551 O O . GLU B 1 14 ? -20.094 30.266 24.781 1 38.56 14 GLU B O 1
ATOM 1556 N N . ASP B 1 15 ? -20.766 28.203 25.578 1 40.09 15 ASP B N 1
ATOM 1557 C CA . ASP B 1 15 ? -19.578 27.578 24.984 1 40.09 15 ASP B CA 1
ATOM 1558 C C . ASP B 1 15 ? -19.672 27.578 23.469 1 40.09 15 ASP B C 1
ATOM 1560 O O . ASP B 1 15 ? -18.656 27.453 22.781 1 40.09 15 ASP B O 1
ATOM 1564 N N . ASP B 1 16 ? -20.859 27.484 22.797 1 41.75 16 ASP B N 1
ATOM 1565 C CA . ASP B 1 16 ? -20.984 27.672 21.344 1 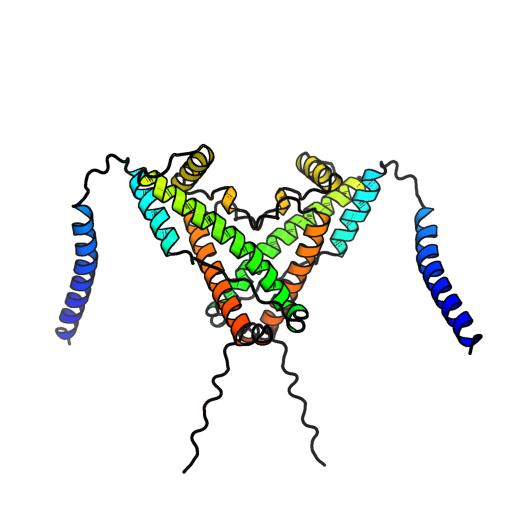41.75 16 ASP B CA 1
ATOM 1566 C C . ASP B 1 16 ? -20.594 29.094 20.953 1 41.75 16 ASP B C 1
ATOM 1568 O O . ASP B 1 16 ? -20.234 29.359 19.797 1 41.75 16 ASP B O 1
ATOM 1572 N N . LEU B 1 17 ? -20.891 30.172 21.812 1 36.59 17 LEU B N 1
ATOM 1573 C CA . LEU B 1 17 ? -20.484 31.531 21.5 1 36.59 17 LEU B CA 1
ATOM 1574 C C . LEU B 1 17 ? -18.953 31.656 21.547 1 36.59 17 LEU B C 1
ATOM 1576 O O . LEU B 1 17 ? -18.375 32.406 20.75 1 36.59 17 LEU B O 1
ATOM 1580 N N . ALA B 1 18 ? -18.266 30.969 22.562 1 36.03 18 ALA B N 1
ATOM 1581 C CA . ALA B 1 18 ? -16.812 31.141 22.594 1 36.03 18 ALA B CA 1
ATOM 1582 C C . ALA B 1 18 ? -16.156 30.469 21.391 1 36.03 18 ALA B C 1
ATOM 1584 O O . ALA B 1 18 ? -15.164 30.984 20.859 1 36.03 18 ALA B O 1
ATOM 1585 N N . TYR B 1 19 ? -16.656 29.234 20.969 1 34.34 19 TYR B N 1
ATOM 1586 C CA . TYR B 1 19 ? -16.109 28.719 19.703 1 34.34 19 TYR B CA 1
ATOM 1587 C C . TYR B 1 19 ? -16.5 29.625 18.547 1 34.34 19 TYR B C 1
ATOM 1589 O O . TYR B 1 19 ? -15.773 29.703 17.547 1 34.34 19 TYR B O 1
ATOM 1597 N N . ALA B 1 20 ? -17.641 30.25 18.516 1 35.78 20 ALA B N 1
ATOM 1598 C CA . ALA B 1 20 ? -18.062 31.172 17.453 1 35.78 20 ALA B CA 1
ATOM 1599 C C . ALA B 1 20 ? -17.25 32.469 17.484 1 35.78 20 ALA B C 1
ATOM 1601 O O . ALA B 1 20 ? -16.969 33.031 16.438 1 35.78 20 ALA B O 1
ATOM 1602 N N . GLU B 1 21 ? -16.938 33 18.688 1 31.62 21 GLU B N 1
ATOM 1603 C CA . GLU B 1 21 ? -16.203 34.25 18.703 1 31.62 21 GLU B CA 1
ATOM 1604 C C . GLU B 1 21 ? -14.766 34.062 18.234 1 31.62 21 GLU B C 1
ATOM 1606 O O . GLU B 1 21 ? -14.156 34.969 17.672 1 31.62 21 GLU B O 1
ATOM 1611 N N . ALA B 1 22 ? -14.062 32.875 18.625 1 35.03 22 ALA B N 1
ATOM 1612 C CA . ALA B 1 22 ? -12.711 32.719 18.078 1 35.03 22 ALA B CA 1
ATOM 1613 C C . ALA B 1 22 ? -12.734 32.562 16.562 1 35.03 22 ALA B C 1
ATOM 1615 O O . ALA B 1 22 ? -11.742 32.844 15.891 1 35.03 22 ALA B O 1
ATOM 1616 N N . GLU B 1 23 ? -13.805 32.062 15.945 1 36.69 23 GLU B N 1
ATOM 1617 C CA . GLU B 1 23 ? -13.922 32.094 14.492 1 36.69 23 GLU B CA 1
ATOM 1618 C C . GLU B 1 23 ? -13.992 33.531 13.977 1 36.69 23 GLU B C 1
ATOM 1620 O O . GLU B 1 23 ? -13.562 33.812 12.859 1 36.69 23 GLU B O 1
ATOM 1625 N N . LYS B 1 24 ? -14.703 34.5 14.648 1 35.5 24 LYS B N 1
ATOM 1626 C CA . LYS B 1 24 ? -14.898 35.812 14.086 1 35.5 24 LYS B CA 1
ATOM 1627 C C . LYS B 1 24 ? -13.602 36.625 14.102 1 35.5 24 LYS B C 1
ATOM 1629 O O . LYS B 1 24 ? -13.344 37.406 13.195 1 35.5 24 LYS B O 1
ATOM 1634 N N . LYS B 1 25 ? -12.859 36.688 15.242 1 34.5 25 LYS B N 1
ATOM 1635 C CA . LYS B 1 25 ? -11.695 37.562 15.273 1 34.5 25 LYS B CA 1
ATOM 1636 C C . LYS B 1 25 ? -10.586 37.031 14.359 1 34.5 25 LYS B C 1
ATOM 1638 O O . LYS B 1 25 ? -9.68 37.781 13.992 1 34.5 25 LYS B O 1
ATOM 1643 N N . ALA B 1 26 ? -10.359 35.75 14.297 1 35.72 26 ALA B N 1
ATOM 1644 C CA . ALA B 1 26 ? -9.273 35.375 13.398 1 35.72 26 ALA B CA 1
ATOM 1645 C C . ALA B 1 26 ? -9.633 35.688 11.945 1 35.72 26 ALA B C 1
ATOM 1647 O O . ALA B 1 26 ? -8.859 35.406 11.031 1 35.72 26 ALA B O 1
ATOM 1648 N N . ARG B 1 27 ? -10.805 36.094 11.57 1 33.28 27 ARG B N 1
ATOM 1649 C CA . ARG B 1 27 ? -11.148 36.594 10.25 1 33.28 27 ARG B CA 1
ATOM 1650 C C . ARG B 1 27 ? -10.484 37.938 9.992 1 33.28 27 ARG B C 1
ATOM 1652 O O . ARG B 1 27 ? -10.367 38.375 8.836 1 33.28 27 ARG B O 1
ATOM 1659 N N . ALA B 1 28 ? -10.367 38.875 10.969 1 35.66 28 ALA B N 1
ATOM 1660 C CA . ALA B 1 28 ? -10.156 40.281 10.656 1 35.66 28 ALA B CA 1
ATOM 1661 C C . ALA B 1 28 ? -8.719 40.531 10.188 1 35.66 28 ALA B C 1
ATOM 1663 O O . ALA B 1 28 ? -8.461 41.469 9.414 1 35.66 28 ALA B O 1
ATOM 1664 N N . ASP B 1 29 ? -7.746 40.188 11.023 1 33.38 29 ASP B N 1
ATOM 1665 C CA . ASP B 1 29 ? -6.461 40.594 10.477 1 33.38 29 ASP B CA 1
ATOM 1666 C C . ASP B 1 29 ? -6.203 39.938 9.117 1 33.38 29 ASP B C 1
ATOM 1668 O O . ASP B 1 29 ? -5.637 38.844 9.047 1 33.38 29 ASP B O 1
ATOM 1672 N N . SER B 1 30 ? -7.211 39.656 8.289 1 39.12 30 SER B N 1
ATOM 1673 C CA . SER B 1 30 ? -7.16 39.469 6.84 1 39.12 30 SER B CA 1
ATOM 1674 C C . SER B 1 30 ? -6.109 40.344 6.199 1 39.12 30 SER B C 1
ATOM 1676 O O . SER B 1 30 ? -6.418 41.469 5.785 1 39.12 30 SER B O 1
ATOM 1678 N N . THR B 1 31 ? -5.062 40.75 6.809 1 38.06 31 THR B N 1
ATOM 1679 C CA . THR B 1 31 ? -4.059 41.344 5.93 1 38.06 31 THR B CA 1
ATOM 1680 C C . THR B 1 31 ? -4.188 40.781 4.512 1 38.06 31 THR B C 1
ATOM 1682 O O . THR B 1 31 ? -4.215 39.562 4.316 1 38.06 31 THR B O 1
ATOM 1685 N N . ALA B 1 32 ? -4.895 41.406 3.547 1 45.16 32 ALA B N 1
ATOM 1686 C CA . ALA B 1 32 ? -5.168 41.188 2.127 1 45.16 32 ALA B CA 1
ATOM 1687 C C . ALA B 1 32 ? -4.098 40.312 1.482 1 45.16 32 ALA B C 1
ATOM 1689 O O . ALA B 1 32 ? -3.01 40.781 1.154 1 45.16 32 ALA B O 1
ATOM 1690 N N . ASP B 1 33 ? -3.594 39.281 2.109 1 53.44 33 ASP B N 1
ATOM 1691 C CA . ASP B 1 33 ? -2.623 38.625 1.253 1 53.44 33 ASP B CA 1
ATOM 1692 C C . ASP B 1 33 ? -3.176 38.406 -0.157 1 53.44 33 ASP B C 1
ATOM 1694 O O . ASP B 1 33 ? -4.375 38.188 -0.334 1 53.44 33 ASP B O 1
ATOM 1698 N N . GLY B 1 34 ? -2.865 39.375 -0.993 1 66.19 34 GLY B N 1
ATOM 1699 C CA . GLY B 1 34 ? -3.129 39.469 -2.422 1 66.19 34 GLY B CA 1
ATOM 1700 C C . GLY B 1 34 ? -3.369 38.125 -3.064 1 66.19 34 GLY B C 1
ATOM 1701 O O . GLY B 1 34 ? -3.631 38.031 -4.266 1 66.19 34 GLY B O 1
ATOM 1702 N N . ARG B 1 35 ? -3.406 37.125 -2.182 1 76.38 35 ARG B N 1
ATOM 1703 C CA . ARG B 1 35 ? -3.559 35.812 -2.805 1 76.38 35 ARG B CA 1
ATOM 1704 C C . ARG B 1 35 ? -5.027 35.5 -3.078 1 76.38 35 ARG B C 1
ATOM 1706 O O . ARG B 1 35 ? -5.906 35.938 -2.332 1 76.38 35 ARG B O 1
ATOM 1713 N N . PRO B 1 36 ? -5.367 34.781 -4.145 1 90.44 36 PRO B N 1
ATOM 1714 C CA . PRO B 1 36 ? -6.715 34.281 -4.453 1 90.44 36 PRO B CA 1
ATOM 1715 C C . PRO B 1 36 ? -7.277 33.375 -3.363 1 90.44 36 PRO B C 1
ATOM 1717 O O . PRO B 1 36 ? -6.516 32.781 -2.598 1 90.44 36 PRO B O 1
ATOM 1720 N N . ALA B 1 37 ? -8.633 33.375 -3.209 1 92.69 37 ALA B N 1
ATOM 1721 C CA . ALA B 1 37 ? -9.344 32.625 -2.166 1 92.69 37 ALA B CA 1
ATOM 1722 C C . ALA B 1 37 ? -8.922 31.156 -2.152 1 92.69 37 ALA B C 1
ATOM 1724 O O . ALA B 1 37 ? -8.734 30.562 -1.084 1 92.69 37 ALA B O 1
ATOM 1725 N N . TRP B 1 38 ? -8.906 30.578 -3.344 1 93.69 38 TRP B N 1
ATOM 1726 C CA . TRP B 1 38 ? -8.547 29.172 -3.414 1 93.69 38 TRP B CA 1
ATOM 1727 C C . TRP B 1 38 ? -7.164 28.922 -2.828 1 93.69 38 TRP B C 1
ATOM 1729 O O . TRP B 1 38 ? -6.914 27.875 -2.223 1 93.69 38 TRP B O 1
ATOM 1739 N N . MET B 1 39 ? -6.273 29.766 -2.949 1 94.25 39 MET B N 1
ATOM 1740 C CA . MET B 1 39 ? -4.906 29.641 -2.451 1 94.25 39 MET B CA 1
ATOM 1741 C C . MET B 1 39 ? -4.871 29.734 -0.93 1 94.25 39 MET B C 1
ATOM 1743 O O . MET B 1 39 ? -4.125 29 -0.277 1 94.25 39 MET B O 1
ATOM 1747 N N . ARG B 1 40 ? -5.617 30.625 -0.382 1 95.19 40 ARG B N 1
ATOM 1748 C CA . ARG B 1 40 ? -5.715 30.719 1.07 1 95.19 40 ARG B CA 1
ATOM 1749 C C . ARG B 1 40 ? -6.281 29.438 1.669 1 95.19 40 ARG B C 1
ATOM 1751 O O . ARG B 1 40 ? -5.805 28.969 2.705 1 95.19 40 ARG B O 1
ATOM 1758 N N . THR B 1 41 ? -7.262 28.938 0.99 1 95.88 41 THR B N 1
ATOM 1759 C CA . THR B 1 41 ? -7.859 27.672 1.423 1 95.88 41 THR B CA 1
ATOM 1760 C C . THR B 1 41 ? -6.84 26.547 1.344 1 95.88 41 THR B C 1
ATOM 1762 O O . THR B 1 41 ? -6.738 25.719 2.264 1 95.88 41 THR B O 1
ATOM 1765 N N . LEU B 1 42 ? -6.141 26.516 0.273 1 96.56 42 LEU B N 1
ATOM 1766 C CA . LEU B 1 42 ? -5.117 25.5 0.083 1 96.56 42 LEU B CA 1
ATOM 1767 C C . LEU B 1 42 ? -4.047 25.594 1.167 1 96.56 42 LEU B C 1
ATOM 1769 O O . LEU B 1 42 ? -3.627 24.578 1.719 1 96.56 42 LEU B O 1
ATOM 1773 N N . HIS B 1 43 ? -3.611 26.781 1.449 1 96.81 43 HIS B N 1
ATOM 1774 C CA . HIS B 1 43 ? -2.623 27 2.5 1 96.81 43 HIS B CA 1
ATOM 1775 C C . HIS B 1 43 ? -3.098 26.422 3.83 1 96.81 43 HIS B C 1
ATOM 1777 O O . HIS B 1 43 ? -2.355 25.703 4.496 1 96.81 43 HIS B O 1
ATOM 1783 N N . THR B 1 44 ? -4.254 26.766 4.191 1 96.81 44 THR B N 1
ATOM 1784 C CA . THR B 1 44 ? -4.82 26.297 5.457 1 96.81 44 THR B CA 1
ATOM 1785 C C . THR B 1 44 ? -4.953 24.781 5.473 1 96.81 44 THR B C 1
ATOM 1787 O O . THR B 1 44 ? -4.605 24.125 6.461 1 96.81 44 THR B O 1
ATOM 1790 N N . THR B 1 45 ? -5.414 24.234 4.391 1 96.88 45 THR B N 1
ATOM 1791 C CA . THR B 1 45 ? -5.605 22.781 4.289 1 96.88 45 THR B CA 1
ATOM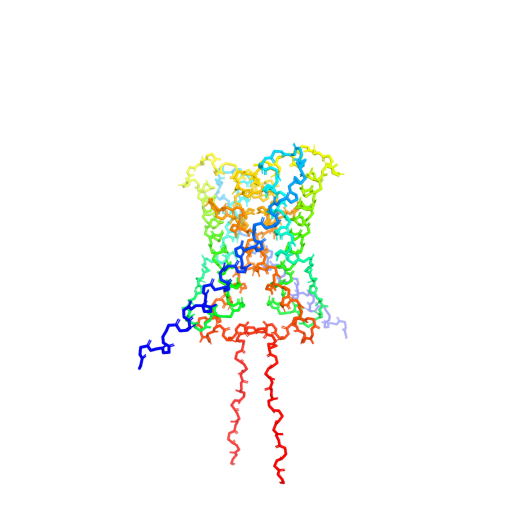 1792 C C . THR B 1 45 ? -4.273 22.047 4.406 1 96.88 45 THR B C 1
ATOM 1794 O O . THR B 1 45 ? -4.145 21.109 5.188 1 96.88 45 THR B O 1
ATOM 1797 N N . ALA B 1 46 ? -3.346 22.484 3.605 1 97.88 46 ALA B N 1
ATOM 1798 C CA . ALA B 1 46 ? -2.029 21.844 3.623 1 97.88 46 ALA B CA 1
ATOM 1799 C C . ALA B 1 46 ? -1.388 21.953 5.004 1 97.88 46 ALA B C 1
ATOM 1801 O O . ALA B 1 46 ? -0.794 21 5.496 1 97.88 46 ALA B O 1
ATOM 1802 N N . SER B 1 47 ? -1.558 23.109 5.598 1 97.56 47 SER B N 1
ATOM 1803 C CA . SER B 1 47 ? -1.008 23.312 6.934 1 97.56 47 SER B CA 1
ATOM 1804 C C . SER B 1 47 ? -1.694 22.406 7.953 1 97.56 47 SER B C 1
ATOM 1806 O O . SER B 1 47 ? -1.037 21.828 8.828 1 97.56 47 SER B O 1
ATOM 1808 N N . ASN B 1 48 ? -2.943 22.297 7.816 1 97.19 48 ASN B N 1
ATOM 1809 C CA . ASN B 1 48 ? -3.688 21.422 8.703 1 97.19 48 ASN B CA 1
ATOM 1810 C C . ASN B 1 48 ? -3.262 19.969 8.523 1 97.19 48 ASN B C 1
ATOM 1812 O O . ASN B 1 48 ? -3.119 19.234 9.508 1 97.19 48 ASN B O 1
ATOM 1816 N N . TRP B 1 49 ? -3.102 19.609 7.301 1 97.75 49 TRP B N 1
ATOM 1817 C CA . TRP B 1 49 ? -2.666 18.234 7.031 1 97.75 49 TRP B CA 1
ATOM 1818 C C . TRP B 1 49 ? -1.284 17.984 7.621 1 97.75 49 TRP B C 1
ATOM 1820 O O . TRP B 1 49 ? -1.027 16.906 8.164 1 97.75 49 TRP B O 1
ATOM 1830 N N . LEU B 1 50 ? -0.439 18.953 7.555 1 97.38 50 LEU B N 1
ATOM 1831 C CA . LEU B 1 50 ? 0.899 18.828 8.125 1 97.38 50 LEU B CA 1
ATOM 1832 C C . LEU B 1 50 ? 0.834 18.641 9.633 1 97.38 50 LEU B C 1
ATOM 1834 O O . LEU B 1 50 ? 1.663 17.938 10.211 1 97.38 50 LEU B O 1
ATOM 1838 N N . GLN B 1 51 ? -0.101 19.188 10.188 1 96.5 51 GLN B N 1
ATOM 1839 C CA . GLN B 1 51 ? -0.265 19.062 11.633 1 96.5 51 GLN B CA 1
ATOM 1840 C C . GLN B 1 51 ? -0.886 17.703 12 1 96.5 51 GLN B C 1
ATOM 1842 O O . GLN B 1 51 ? -0.568 17.141 13.039 1 96.5 51 GLN B O 1
ATOM 1847 N N . LEU B 1 52 ? -1.751 17.266 11.141 1 95.56 52 LEU B N 1
ATOM 1848 C CA . LEU B 1 52 ? -2.477 16.031 11.375 1 95.56 52 LEU B CA 1
ATOM 1849 C C . LEU B 1 52 ? -1.563 14.82 11.18 1 95.56 52 LEU B C 1
ATOM 1851 O O . LEU B 1 52 ? -1.625 13.859 11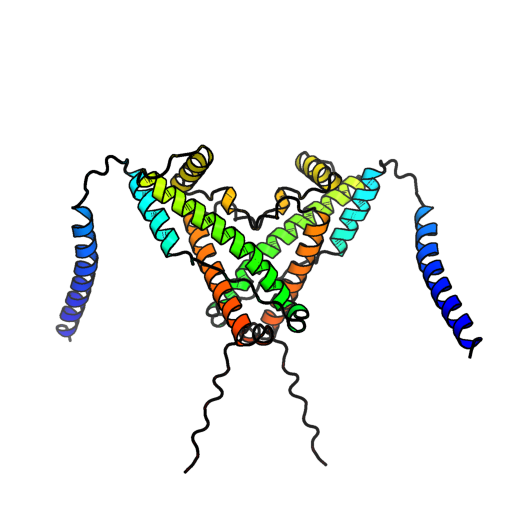.953 1 95.56 52 LEU B O 1
ATOM 1855 N N . ILE B 1 53 ? -0.716 14.844 10.164 1 95.88 53 ILE B N 1
ATOM 1856 C CA . ILE B 1 53 ? 0.146 13.734 9.781 1 95.88 53 ILE B CA 1
ATOM 1857 C C . ILE B 1 53 ? 1.401 13.727 10.648 1 95.88 53 ILE B C 1
ATOM 1859 O O . ILE B 1 53 ? 2.096 14.742 10.758 1 95.88 53 ILE B O 1
ATOM 1863 N N . PRO B 1 54 ? 1.651 12.555 11.211 1 95.5 54 PRO B N 1
ATOM 1864 C CA . PRO B 1 54 ? 2.869 12.477 12.023 1 95.5 54 PRO B CA 1
ATOM 1865 C C . PRO B 1 54 ? 4.117 12.922 11.258 1 95.5 54 PRO B C 1
ATOM 1867 O O . PRO B 1 54 ? 4.148 12.836 10.023 1 95.5 54 PRO B O 1
ATOM 1870 N N . GLN B 1 55 ? 5.145 13.242 11.984 1 95.94 55 GLN B N 1
ATOM 1871 C CA . GLN B 1 55 ? 6.34 13.82 11.383 1 95.94 55 GLN B CA 1
ATOM 1872 C C . GLN B 1 55 ? 7.34 12.727 10.992 1 95.94 55 GLN B C 1
ATOM 1874 O O . GLN B 1 55 ? 8.102 12.883 10.039 1 95.94 55 GLN B O 1
ATOM 1879 N N . THR B 1 56 ? 7.348 11.758 11.828 1 95 56 THR B N 1
ATOM 1880 C CA . THR B 1 56 ? 8.367 10.734 11.602 1 95 56 THR B CA 1
ATOM 1881 C C . THR B 1 56 ? 7.793 9.344 11.828 1 95 56 THR B C 1
ATOM 1883 O O . THR B 1 56 ? 6.746 9.188 12.461 1 95 56 THR B O 1
ATOM 1886 N N . LEU B 1 57 ? 8.352 8.438 11.219 1 93.56 57 LEU B N 1
ATOM 1887 C CA . LEU B 1 57 ? 8.125 7.012 11.406 1 93.56 57 LEU B CA 1
ATOM 1888 C C . LEU B 1 57 ? 9.445 6.25 11.461 1 93.56 57 LEU B C 1
ATOM 1890 O O . LEU B 1 57 ? 10.133 6.133 10.445 1 93.56 57 LEU B O 1
ATOM 1894 N N . SER B 1 58 ? 9.734 5.754 12.664 1 93.31 58 SER B N 1
ATOM 1895 C CA . SER B 1 58 ? 11.023 5.098 12.875 1 93.31 58 SER B CA 1
ATOM 1896 C C . SER B 1 58 ? 11.008 3.666 12.344 1 93.31 58 SER B C 1
ATOM 1898 O O . SER B 1 58 ? 10.023 2.941 12.531 1 93.31 58 SER B O 1
ATOM 1900 N N . HIS B 1 59 ? 12.094 3.361 11.75 1 92.12 59 HIS B N 1
ATOM 1901 C CA . HIS B 1 59 ? 12.234 1.994 11.258 1 92.12 59 HIS B CA 1
ATOM 1902 C C . HIS B 1 59 ? 12.352 1.005 12.414 1 92.12 59 HIS B C 1
ATOM 1904 O O . HIS B 1 59 ? 12.812 1.363 13.5 1 92.12 59 HIS B O 1
ATOM 1910 N N . LEU B 1 60 ? 11.938 -0.177 12.102 1 89.88 60 LEU B N 1
ATOM 1911 C CA . LEU B 1 60 ? 12.047 -1.223 13.117 1 89.88 60 LEU B CA 1
ATOM 1912 C C . LEU B 1 60 ? 13.469 -1.757 13.203 1 89.88 60 LEU B C 1
ATOM 1914 O O . LEU B 1 60 ? 14.125 -1.948 12.172 1 89.88 60 LEU B O 1
ATOM 1918 N N . LYS B 1 61 ? 13.906 -1.892 14.438 1 88.44 61 LYS B N 1
ATOM 1919 C CA . LYS B 1 61 ? 15.234 -2.443 14.648 1 88.44 61 LYS B CA 1
ATOM 1920 C C . LYS B 1 61 ? 15.234 -3.963 14.492 1 88.44 61 LYS B C 1
ATOM 1922 O O . LYS B 1 61 ? 14.445 -4.656 15.133 1 88.44 61 LYS B O 1
ATOM 1927 N N . ARG B 1 62 ? 16.141 -4.383 13.672 1 88.31 62 ARG B N 1
ATOM 1928 C CA . ARG B 1 62 ? 16.234 -5.809 13.398 1 88.31 62 ARG B CA 1
ATOM 1929 C C . ARG B 1 62 ? 17.125 -6.508 14.422 1 88.31 62 ARG B C 1
ATOM 1931 O O . ARG B 1 62 ? 18.141 -5.961 14.844 1 88.31 62 ARG B O 1
ATOM 1938 N N . THR B 1 63 ? 16.625 -7.574 14.969 1 86.69 63 THR B N 1
ATOM 1939 C CA . THR B 1 63 ? 17.422 -8.508 15.742 1 86.69 63 THR B CA 1
ATOM 1940 C C . THR B 1 63 ? 17.375 -9.906 15.141 1 86.69 63 THR B C 1
ATOM 1942 O O . THR B 1 63 ? 16.516 -10.195 14.305 1 86.69 63 THR B O 1
ATOM 1945 N N . VAL B 1 64 ? 18.359 -10.734 15.539 1 86.56 64 VAL B N 1
ATOM 1946 C CA . VAL B 1 64 ? 18.406 -12.102 15.031 1 86.56 64 VAL B CA 1
ATOM 1947 C C . VAL B 1 64 ? 17.141 -12.852 15.43 1 86.56 64 VAL B C 1
ATOM 1949 O O . VAL B 1 64 ? 16.625 -13.664 14.664 1 86.56 64 VAL B O 1
ATOM 1952 N N . GLU B 1 65 ? 16.625 -12.453 16.516 1 85.25 65 GLU B N 1
ATOM 1953 C CA . GLU B 1 65 ? 15.453 -13.133 17.047 1 85.25 65 GLU B CA 1
ATOM 1954 C C . GLU B 1 65 ? 14.18 -12.664 16.359 1 85.25 65 GLU B C 1
ATOM 1956 O O . GLU B 1 65 ? 13.32 -13.469 16.016 1 85.25 65 GLU B O 1
ATOM 1961 N N . ASN B 1 66 ? 14.016 -11.422 16.016 1 84.5 66 ASN B N 1
ATOM 1962 C CA . ASN B 1 66 ? 12.734 -10.891 15.562 1 84.5 66 ASN B CA 1
ATOM 1963 C C . ASN B 1 66 ? 12.547 -11.094 14.062 1 84.5 66 ASN B C 1
ATOM 1965 O O . ASN B 1 66 ? 11.414 -11.141 13.578 1 84.5 66 ASN B O 1
ATOM 1969 N N . ILE B 1 67 ? 13.625 -11.266 13.375 1 85.94 67 ILE B N 1
ATOM 1970 C CA . ILE B 1 67 ? 13.508 -11.445 11.93 1 85.94 67 ILE B CA 1
ATOM 1971 C C . ILE B 1 67 ? 12.82 -12.773 11.633 1 85.94 67 ILE B C 1
ATOM 1973 O O . ILE B 1 67 ? 12.367 -13.008 10.508 1 85.94 67 ILE B O 1
ATOM 1977 N N . LYS B 1 68 ? 12.852 -13.68 12.609 1 83.75 68 LYS B N 1
ATOM 1978 C CA . LYS B 1 68 ? 12.219 -14.984 12.438 1 83.75 68 LYS B CA 1
ATOM 1979 C C . LYS B 1 68 ? 10.703 -14.883 12.586 1 83.75 68 LYS B C 1
ATOM 1981 O O . LYS B 1 68 ? 9.969 -15.789 12.188 1 83.75 68 LYS B O 1
ATOM 1986 N N . ASP B 1 69 ? 10.281 -13.812 13.102 1 78.75 69 ASP B N 1
ATOM 1987 C CA . ASP B 1 69 ? 8.859 -13.578 13.32 1 78.75 69 ASP B CA 1
ATOM 1988 C C . ASP B 1 69 ? 8.195 -12.992 12.078 1 78.75 69 ASP B C 1
ATOM 1990 O O . ASP B 1 69 ? 8.555 -11.898 11.633 1 78.75 69 ASP B O 1
ATOM 1994 N N . PRO B 1 70 ? 7.242 -13.688 11.633 1 76.62 70 PRO B N 1
ATOM 1995 C CA . PRO B 1 70 ? 6.559 -13.195 10.438 1 76.62 70 PRO B CA 1
ATOM 1996 C C . PRO B 1 70 ? 5.879 -11.844 10.648 1 76.62 70 PRO B C 1
ATOM 1998 O O . PRO B 1 70 ? 5.832 -11.023 9.734 1 76.62 70 PRO B O 1
ATOM 2001 N N . LEU B 1 71 ? 5.391 -11.625 11.742 1 79.12 71 LEU B N 1
ATOM 2002 C CA . LEU B 1 71 ? 4.727 -10.359 12 1 79.12 71 LEU B CA 1
ATOM 2003 C C . LEU B 1 71 ? 5.727 -9.211 12 1 79.12 71 LEU B C 1
ATOM 2005 O O . LEU B 1 71 ? 5.426 -8.117 11.516 1 79.12 71 LEU B O 1
ATOM 2009 N N . PHE B 1 72 ? 6.844 -9.516 12.547 1 84.19 72 PHE B N 1
ATOM 2010 C CA . PHE B 1 72 ? 7.883 -8.492 12.5 1 84.19 72 PHE B CA 1
ATOM 2011 C C . PHE B 1 72 ? 8.242 -8.156 11.055 1 84.19 72 PHE B C 1
ATOM 2013 O O . PHE B 1 72 ? 8.359 -6.98 10.695 1 84.19 72 PHE B O 1
ATOM 2020 N N . ARG B 1 73 ? 8.414 -9.141 10.203 1 82.44 73 ARG B N 1
ATOM 2021 C CA . ARG B 1 73 ? 8.797 -8.922 8.812 1 82.44 73 ARG B CA 1
ATOM 2022 C C . ARG B 1 73 ? 7.707 -8.172 8.055 1 82.44 73 ARG B C 1
ATOM 2024 O O . ARG B 1 73 ? 8 -7.359 7.172 1 82.44 73 ARG B O 1
ATOM 2031 N N . PHE B 1 74 ? 6.555 -8.523 8.531 1 82.81 74 PHE B N 1
ATOM 2032 C CA . PHE B 1 74 ? 5.434 -7.816 7.926 1 82.81 74 PHE B CA 1
ATOM 2033 C C . PHE B 1 74 ? 5.496 -6.328 8.242 1 82.81 74 PHE B C 1
ATOM 2035 O O . PHE B 1 74 ? 5.453 -5.492 7.34 1 82.81 74 PHE B O 1
ATOM 2042 N N . PHE B 1 75 ? 5.637 -6.004 9.5 1 87.31 75 PHE B N 1
ATOM 2043 C CA . PHE B 1 75 ? 5.609 -4.605 9.914 1 87.31 75 PHE B CA 1
ATOM 2044 C C . PHE B 1 75 ? 6.867 -3.881 9.453 1 87.31 75 PHE B C 1
ATOM 2046 O O . PHE B 1 75 ? 6.824 -2.691 9.133 1 87.31 75 PHE B O 1
ATOM 2053 N N . GLU B 1 76 ? 7.902 -4.582 9.422 1 88.25 76 GLU B N 1
ATOM 2054 C CA . GLU B 1 76 ? 9.125 -3.965 8.914 1 88.25 76 GLU B CA 1
ATOM 2055 C C . GLU B 1 76 ? 8.938 -3.455 7.488 1 88.25 76 GLU B C 1
ATOM 2057 O O . GLU B 1 76 ? 9.367 -2.348 7.16 1 88.25 76 GLU B O 1
ATOM 2062 N N . ARG B 1 77 ? 8.32 -4.293 6.715 1 82.94 77 ARG B N 1
ATOM 2063 C CA . ARG B 1 77 ? 8.039 -3.9 5.34 1 82.94 77 ARG B CA 1
ATOM 2064 C C . ARG B 1 77 ? 7.082 -2.713 5.289 1 82.94 77 ARG B C 1
ATOM 2066 O O . ARG B 1 77 ? 7.309 -1.757 4.547 1 82.94 77 ARG B O 1
ATOM 2073 N N . GLU B 1 78 ? 6.051 -2.82 6.047 1 84.19 78 GLU B N 1
ATOM 2074 C CA . GLU B 1 78 ? 5.051 -1.761 6.09 1 84.19 78 GLU B CA 1
ATOM 2075 C C . GLU B 1 78 ? 5.656 -0.444 6.562 1 84.19 78 GLU B C 1
ATOM 2077 O O . GLU B 1 78 ? 5.379 0.614 5.996 1 84.19 78 GLU B O 1
ATOM 2082 N N . VAL B 1 79 ? 6.449 -0.532 7.566 1 89.38 79 VAL B N 1
ATOM 2083 C CA . VAL B 1 79 ? 7.066 0.666 8.125 1 89.38 79 VAL B CA 1
ATOM 2084 C C . VAL B 1 79 ? 8.031 1.277 7.113 1 89.38 79 VAL B C 1
ATOM 2086 O O . VAL B 1 79 ? 8.07 2.498 6.945 1 89.38 79 VAL B O 1
ATOM 2089 N N . LYS B 1 80 ? 8.734 0.452 6.461 1 87.25 80 LYS B N 1
ATOM 2090 C CA . LYS B 1 80 ? 9.68 0.939 5.461 1 87.25 80 LYS B CA 1
ATOM 2091 C C . LYS B 1 80 ? 8.961 1.703 4.352 1 87.25 80 LYS B C 1
ATOM 2093 O O . LYS B 1 80 ? 9.359 2.814 3.998 1 87.25 80 LYS B O 1
ATOM 2098 N N . MET B 1 81 ? 7.914 1.143 3.857 1 83.25 81 MET B N 1
ATOM 2099 C CA . MET B 1 81 ? 7.137 1.778 2.799 1 83.25 81 MET B CA 1
ATOM 2100 C C . MET B 1 81 ? 6.418 3.018 3.322 1 83.25 81 MET B C 1
ATOM 2102 O O . MET B 1 81 ? 6.395 4.055 2.656 1 83.25 81 MET B O 1
ATOM 2106 N N . GLY B 1 82 ? 5.906 2.885 4.496 1 87.06 82 GLY B N 1
ATOM 2107 C CA . GLY B 1 82 ? 5.207 4.004 5.105 1 87.06 82 GLY B CA 1
ATOM 2108 C C . GLY B 1 82 ? 6.109 5.188 5.391 1 87.06 82 GLY B C 1
ATOM 2109 O O . GLY B 1 82 ? 5.707 6.34 5.203 1 87.06 82 GLY B O 1
ATOM 2110 N N . ALA B 1 83 ? 7.27 4.887 5.816 1 91.25 83 ALA B N 1
ATOM 2111 C CA . ALA B 1 83 ? 8.219 5.953 6.137 1 91.25 83 ALA B CA 1
ATOM 2112 C C . ALA B 1 83 ? 8.594 6.75 4.887 1 91.25 83 ALA B C 1
ATOM 2114 O O . ALA B 1 83 ? 8.672 7.98 4.926 1 91.25 83 ALA B O 1
ATOM 2115 N N . LYS B 1 84 ? 8.758 6.055 3.842 1 88.62 84 LYS B N 1
ATOM 2116 C CA . LYS B 1 84 ? 9.102 6.723 2.586 1 88.62 84 LYS B CA 1
ATOM 2117 C C . LYS B 1 84 ? 7.945 7.598 2.104 1 88.62 84 LYS B C 1
ATOM 2119 O O . LYS B 1 84 ? 8.148 8.75 1.729 1 88.62 84 LYS B O 1
ATOM 2124 N N . LEU B 1 85 ? 6.812 7.047 2.102 1 88.44 85 LEU B N 1
ATOM 2125 C CA . LEU B 1 85 ? 5.641 7.801 1.674 1 88.44 85 LEU B CA 1
ATOM 2126 C C . LEU B 1 85 ? 5.402 9 2.584 1 88.44 85 LEU B C 1
ATOM 2128 O O . LEU B 1 85 ? 5.043 10.086 2.111 1 88.44 85 LEU B O 1
ATOM 2132 N N . LEU B 1 86 ? 5.637 8.781 3.834 1 93.31 86 LEU B N 1
ATOM 2133 C CA . LEU B 1 86 ? 5.477 9.859 4.801 1 93.31 86 LEU B CA 1
ATOM 2134 C C . LEU B 1 86 ? 6.395 11.031 4.465 1 93.31 86 LEU B C 1
ATOM 2136 O O . LEU B 1 86 ? 5.953 12.18 4.453 1 93.31 86 LEU B O 1
ATOM 2140 N N . GLN B 1 87 ? 7.582 10.742 4.16 1 93.81 87 GLN B N 1
ATOM 2141 C CA . GLN B 1 87 ? 8.547 11.773 3.803 1 93.81 87 GLN B CA 1
ATOM 2142 C C . GLN B 1 87 ? 8.102 12.531 2.551 1 93.81 87 GLN B C 1
ATOM 2144 O O . GLN B 1 87 ? 8.156 13.758 2.508 1 93.81 87 GLN B O 1
ATOM 2149 N N . ASP B 1 88 ? 7.652 11.82 1.596 1 92.06 88 ASP B N 1
ATOM 2150 C CA . ASP B 1 88 ? 7.227 12.43 0.34 1 92.06 88 ASP B CA 1
ATOM 2151 C C . ASP B 1 88 ? 6.02 13.336 0.552 1 92.06 88 ASP B C 1
ATOM 2153 O O . ASP B 1 88 ? 5.988 14.469 0.061 1 92.06 88 ASP B O 1
ATOM 2157 N N . VAL B 1 89 ? 5.055 12.844 1.229 1 94.56 89 VAL B N 1
ATOM 2158 C CA . VAL B 1 89 ? 3.816 13.586 1.453 1 94.56 89 VAL B CA 1
ATOM 2159 C C . VAL B 1 89 ? 4.109 14.852 2.25 1 94.56 89 VAL B C 1
ATOM 2161 O O . VAL B 1 89 ? 3.641 15.938 1.897 1 94.56 89 VAL B O 1
ATOM 2164 N N . ARG B 1 90 ? 4.895 14.711 3.246 1 97.19 90 ARG B N 1
ATOM 2165 C CA . ARG B 1 90 ? 5.195 15.875 4.082 1 97.19 90 ARG B CA 1
ATOM 2166 C C . ARG B 1 90 ? 6.004 16.906 3.309 1 97.19 90 ARG B C 1
ATOM 2168 O O . ARG B 1 90 ? 5.77 18.109 3.443 1 97.19 90 ARG B O 1
ATOM 2175 N N . GLN B 1 91 ? 6.938 16.422 2.52 1 96.94 91 GLN B N 1
ATOM 2176 C CA . GLN B 1 91 ? 7.715 17.344 1.694 1 96.94 91 GLN B CA 1
ATOM 2177 C C . GLN B 1 91 ? 6.824 18.078 0.699 1 96.94 91 GLN B C 1
ATOM 2179 O O . GLN B 1 91 ? 6.969 19.297 0.506 1 96.94 91 GLN B O 1
ATOM 2184 N N . ASP B 1 92 ? 5.965 17.375 0.133 1 97.25 92 ASP B N 1
ATOM 2185 C CA . ASP B 1 92 ? 5.031 17.969 -0.812 1 97.25 92 ASP B CA 1
ATOM 2186 C C . ASP B 1 92 ? 4.176 19.047 -0.131 1 97.25 92 ASP B C 1
ATOM 2188 O O . ASP B 1 92 ? 4.027 20.156 -0.652 1 97.25 92 ASP B O 1
ATOM 2192 N N . LEU B 1 93 ? 3.654 18.703 0.978 1 98 93 LEU B N 1
ATOM 2193 C CA . LEU B 1 93 ? 2.795 19.641 1.702 1 98 93 LEU B CA 1
ATOM 2194 C C . LEU B 1 93 ? 3.576 20.875 2.137 1 98 93 LEU B C 1
ATOM 2196 O O . LEU B 1 93 ? 3.076 21.984 2.033 1 98 93 LEU B O 1
ATOM 2200 N N . ALA B 1 94 ? 4.789 20.641 2.576 1 98.19 94 ALA B N 1
ATOM 2201 C CA . ALA B 1 94 ? 5.641 21.766 2.973 1 98.19 94 ALA B CA 1
ATOM 2202 C C . ALA B 1 94 ? 5.918 22.688 1.79 1 98.19 94 ALA B C 1
ATOM 2204 O O . ALA B 1 94 ? 5.879 23.906 1.929 1 98.19 94 ALA B O 1
ATOM 2205 N N . ASP B 1 95 ? 6.184 22.109 0.705 1 98.12 95 ASP B N 1
ATOM 2206 C CA . ASP B 1 95 ? 6.445 22.891 -0.498 1 98.12 95 ASP B CA 1
ATOM 2207 C C . ASP B 1 95 ? 5.207 23.688 -0.918 1 98.12 95 ASP B C 1
ATOM 2209 O O . ASP B 1 95 ? 5.312 24.828 -1.344 1 98.12 95 ASP B O 1
ATOM 2213 N N . VAL B 1 96 ? 4.098 23.078 -0.834 1 97.88 96 VAL B N 1
ATOM 2214 C CA . VAL B 1 96 ? 2.846 23.734 -1.17 1 97.88 96 VAL B CA 1
ATOM 2215 C C . VAL B 1 96 ? 2.641 24.953 -0.255 1 97.88 96 VAL B C 1
ATOM 2217 O O . VAL B 1 96 ? 2.275 26.031 -0.719 1 97.88 96 VAL B O 1
ATOM 2220 N N . VAL B 1 97 ? 2.848 24.781 1.017 1 97.94 97 VAL B N 1
ATOM 2221 C CA . VAL B 1 97 ? 2.713 25.859 1.977 1 97.94 97 VAL B CA 1
ATOM 2222 C C . VAL B 1 97 ? 3.672 27 1.615 1 97.94 97 VAL B C 1
ATOM 2224 O O . VAL B 1 97 ? 3.285 28.172 1.603 1 97.94 97 VAL B O 1
ATOM 2227 N N . GLN B 1 98 ? 4.863 26.625 1.27 1 97.94 98 GLN B N 1
ATOM 2228 C CA . GLN B 1 98 ? 5.871 27.625 0.92 1 97.94 98 GLN B CA 1
ATOM 2229 C C . GLN B 1 98 ? 5.488 28.359 -0.353 1 97.94 98 GLN B C 1
ATOM 2231 O O . GLN B 1 98 ? 5.742 29.562 -0.475 1 97.94 98 GLN B O 1
ATOM 2236 N N . VAL B 1 99 ? 4.926 27.672 -1.263 1 97.19 99 VAL B N 1
ATOM 2237 C CA . VAL B 1 99 ? 4.465 28.312 -2.492 1 97.19 99 VAL B CA 1
ATOM 2238 C C . VAL B 1 99 ? 3.344 29.297 -2.172 1 97.19 99 VAL B C 1
ATOM 2240 O O . VAL B 1 99 ? 3.334 30.422 -2.68 1 97.19 99 VAL B O 1
ATOM 2243 N N . CYS B 1 100 ? 2.41 28.875 -1.396 1 96 100 CYS B N 1
ATOM 2244 C CA . CYS B 1 100 ? 1.288 29.719 -1.015 1 96 100 CYS B CA 1
ATOM 2245 C C . CYS B 1 100 ? 1.771 30.953 -0.259 1 96 100 CYS B C 1
ATOM 2247 O O . CYS B 1 100 ? 1.146 32.031 -0.326 1 96 100 CYS B O 1
ATOM 2249 N N . GLU B 1 101 ? 2.867 30.828 0.41 1 96.12 101 GLU B N 1
ATOM 2250 C CA . GLU B 1 101 ? 3.436 31.938 1.177 1 96.12 101 GLU B CA 1
ATOM 2251 C C . GLU B 1 101 ? 4.355 32.781 0.312 1 96.12 101 GLU B C 1
ATOM 2253 O O . GLU B 1 101 ? 4.875 33.812 0.77 1 96.12 101 GLU B O 1
ATOM 2258 N N . GLY B 1 102 ? 4.641 32.375 -0.846 1 94.44 102 GLY B N 1
ATOM 2259 C CA . GLY B 1 102 ? 5.516 33.094 -1.752 1 94.44 102 GLY B CA 1
ATOM 2260 C C . GLY B 1 102 ? 6.988 32.875 -1.477 1 94.44 102 GLY B C 1
ATOM 2261 O O . GLY B 1 102 ? 7.84 33.656 -1.92 1 94.44 102 GLY B O 1
ATOM 2262 N N . LYS B 1 103 ? 7.324 31.875 -0.763 1 96.94 103 LYS B N 1
ATOM 2263 C CA . LYS B 1 103 ? 8.695 31.578 -0.365 1 96.94 103 LYS B CA 1
ATOM 2264 C C . LYS B 1 103 ? 9.344 30.578 -1.311 1 96.94 103 LYS B C 1
ATOM 2266 O O . LYS B 1 103 ? 10.562 30.406 -1.309 1 96.94 103 LYS B O 1
ATOM 2271 N N . LYS B 1 104 ? 8.57 29.906 -2.098 1 96.25 104 LYS B N 1
ATOM 2272 C CA . LYS B 1 104 ? 9.047 28.891 -3.027 1 96.25 104 LYS B CA 1
ATOM 2273 C C . LYS B 1 104 ? 8.414 29.062 -4.406 1 96.25 104 LYS B C 1
ATOM 2275 O O . LYS B 1 104 ? 7.23 29.391 -4.516 1 96.25 104 LYS B O 1
ATOM 2280 N N . LYS B 1 105 ? 9.266 28.828 -5.391 1 95.25 105 LYS B N 1
ATOM 2281 C CA . LYS B 1 105 ? 8.758 28.891 -6.758 1 95.25 105 LYS B CA 1
ATOM 2282 C C . LYS B 1 105 ? 7.922 27.672 -7.098 1 95.25 105 LYS B C 1
ATOM 2284 O O . LYS B 1 105 ? 8.242 26.547 -6.664 1 95.25 105 LYS B O 1
ATOM 2289 N N . GLN B 1 106 ? 6.934 27.984 -7.949 1 92.44 106 GLN B N 1
ATOM 2290 C CA . GLN B 1 106 ? 6.098 26.875 -8.383 1 92.44 106 GLN B CA 1
ATOM 2291 C C . GLN B 1 106 ? 6.734 26.141 -9.562 1 92.44 106 GLN B C 1
ATOM 2293 O O . GLN B 1 106 ? 6.746 26.641 -10.688 1 92.44 106 GLN B O 1
ATOM 2298 N N . THR B 1 107 ? 7.324 25 -9.336 1 95.81 107 THR B N 1
ATOM 2299 C CA . THR B 1 107 ? 7.832 24.141 -10.391 1 95.81 107 THR B CA 1
ATOM 2300 C C . THR B 1 107 ? 6.684 23.453 -11.125 1 95.81 107 THR B C 1
ATOM 2302 O O . THR B 1 107 ? 5.527 23.562 -10.719 1 95.81 107 THR B O 1
ATOM 2305 N N . ASN B 1 108 ? 6.992 22.812 -12.258 1 95.88 108 ASN B N 1
ATOM 2306 C CA . ASN B 1 108 ? 5.969 22.062 -12.977 1 95.88 108 ASN B CA 1
ATOM 2307 C C . ASN B 1 108 ? 5.348 20.969 -12.109 1 95.88 108 ASN B C 1
ATOM 2309 O O . ASN B 1 108 ? 4.137 20.75 -12.156 1 95.88 108 ASN B O 1
ATOM 2313 N N . TYR B 1 109 ? 6.23 20.438 -11.352 1 95.19 109 TYR B N 1
ATOM 2314 C CA . TYR B 1 109 ? 5.758 19.391 -10.445 1 95.19 109 TYR B CA 1
ATOM 2315 C C . TYR B 1 109 ? 4.77 19.969 -9.43 1 95.19 109 TYR B C 1
ATOM 2317 O O . TYR B 1 109 ? 3.678 19.422 -9.25 1 95.19 109 TYR B O 1
ATOM 2325 N N . LEU B 1 110 ? 5.129 21.016 -8.82 1 96.44 110 LEU B N 1
ATOM 2326 C CA . LEU B 1 110 ? 4.293 21.609 -7.781 1 96.44 110 LEU B CA 1
ATOM 2327 C C . LEU B 1 110 ? 2.998 22.156 -8.375 1 96.44 110 LEU B C 1
ATOM 2329 O O . LEU B 1 110 ? 1.951 22.125 -7.723 1 96.44 110 LEU B O 1
ATOM 2333 N N . ARG B 1 111 ? 3.043 22.656 -9.57 1 96.06 111 ARG B N 1
ATOM 2334 C CA . ARG B 1 111 ? 1.836 23.125 -10.242 1 96.06 111 ARG B CA 1
ATOM 2335 C C . ARG B 1 111 ? 0.837 21.984 -10.43 1 96.06 111 ARG B C 1
ATOM 2337 O O . ARG B 1 111 ? -0.354 22.156 -10.156 1 96.06 111 ARG B O 1
ATOM 2344 N N . THR B 1 112 ? 1.33 20.906 -10.875 1 96.5 112 THR B N 1
ATOM 2345 C CA . THR B 1 112 ? 0.471 19.734 -11.047 1 96.5 112 THR B CA 1
ATOM 2346 C C . THR B 1 112 ? -0.104 19.297 -9.703 1 96.5 112 THR B C 1
ATOM 2348 O O . THR B 1 112 ? -1.305 19.031 -9.594 1 96.5 112 THR B O 1
ATOM 2351 N N . LEU B 1 113 ? 0.749 19.203 -8.742 1 96 113 LEU B N 1
ATOM 2352 C CA . LEU B 1 113 ? 0.35 18.812 -7.398 1 96 113 LEU B CA 1
ATOM 2353 C C . LEU B 1 113 ? -0.736 19.734 -6.852 1 96 113 LEU B C 1
ATOM 2355 O O . LEU B 1 113 ? -1.768 19.266 -6.367 1 96 113 LEU B O 1
ATOM 2359 N N . ILE B 1 114 ? -0.505 20.969 -6.961 1 96.56 114 ILE B N 1
ATOM 2360 C CA . ILE B 1 114 ? -1.43 21.984 -6.457 1 96.56 114 ILE B CA 1
ATOM 2361 C C . ILE B 1 114 ? -2.762 21.875 -7.195 1 96.56 114 ILE B C 1
ATOM 2363 O O . ILE B 1 114 ? -3.828 21.938 -6.578 1 96.56 114 ILE B O 1
ATOM 2367 N N . ASN B 1 115 ? -2.719 21.719 -8.469 1 96.31 115 ASN B N 1
ATOM 2368 C CA . ASN B 1 115 ? -3.936 21.562 -9.258 1 96.31 115 ASN B CA 1
ATOM 2369 C C . ASN B 1 115 ? -4.758 20.359 -8.789 1 96.31 115 ASN B C 1
ATOM 2371 O O . ASN B 1 115 ? -5.98 20.438 -8.68 1 96.31 115 ASN B O 1
ATOM 2375 N N . GLU B 1 116 ? -4.121 19.281 -8.5 1 94.56 116 GLU B N 1
ATOM 2376 C CA . GLU B 1 116 ? -4.801 18.078 -8.039 1 94.56 116 GLU B CA 1
ATOM 2377 C C . GLU B 1 116 ? -5.387 18.281 -6.641 1 94.56 116 GLU B C 1
ATOM 2379 O O . GLU B 1 116 ? -6.527 17.891 -6.379 1 94.56 116 GLU B O 1
ATOM 2384 N N . LEU B 1 117 ? -4.688 18.906 -5.77 1 96.06 117 LEU B N 1
ATOM 2385 C CA . LEU B 1 117 ? -5.156 19.156 -4.414 1 96.06 117 LEU B CA 1
ATOM 2386 C C . LEU B 1 117 ? -6.359 20.094 -4.43 1 96.06 117 LEU B C 1
ATOM 2388 O O . LEU B 1 117 ? -7.34 19.859 -3.715 1 96.06 117 LEU B O 1
ATOM 2392 N N . VAL B 1 118 ? -6.34 21.078 -5.266 1 95.88 118 VAL B N 1
ATOM 2393 C CA . VAL B 1 118 ? -7.426 22.047 -5.359 1 95.88 118 VAL B CA 1
ATOM 2394 C C . VAL B 1 118 ? -8.68 21.375 -5.914 1 95.88 118 VAL B C 1
ATOM 2396 O O . VAL B 1 118 ? -9.797 21.688 -5.496 1 95.88 118 VAL B O 1
ATOM 2399 N N . LYS B 1 119 ? -8.5 20.422 -6.762 1 94.69 119 LYS B N 1
ATOM 2400 C CA . LYS B 1 119 ? -9.617 19.688 -7.352 1 94.69 119 LYS B CA 1
ATOM 2401 C C . LYS B 1 119 ? -10.141 18.625 -6.387 1 94.69 119 LYS B C 1
ATOM 2403 O O . LYS B 1 119 ? -11.156 17.984 -6.656 1 94.69 119 LYS B O 1
ATOM 2408 N N . GLY B 1 120 ? -9.43 18.438 -5.355 1 94.06 120 GLY B N 1
ATOM 2409 C CA . GLY B 1 120 ? -9.859 17.469 -4.355 1 94.06 120 GLY B CA 1
ATOM 2410 C C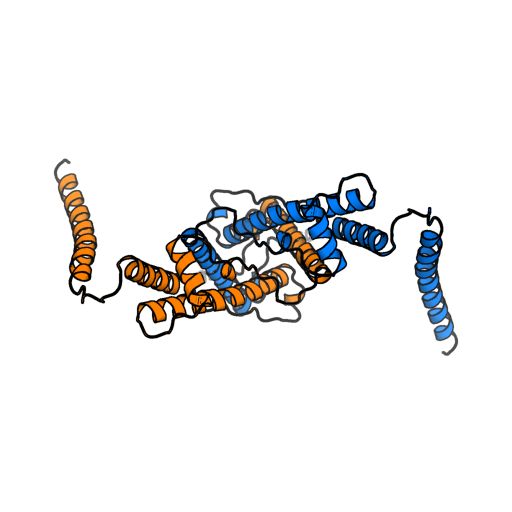 . GLY B 1 120 ? -9.484 16.047 -4.707 1 94.06 120 GLY B C 1
ATOM 2411 O O . GLY B 1 120 ? -10.031 15.094 -4.137 1 94.06 120 GLY B O 1
ATOM 2412 N N . ILE B 1 121 ? -8.555 15.828 -5.613 1 91 121 ILE B N 1
ATOM 2413 C CA . ILE B 1 121 ? -8.172 14.5 -6.066 1 91 121 ILE B CA 1
ATOM 2414 C C . ILE B 1 121 ? -6.793 14.141 -5.516 1 91 121 ILE B C 1
ATOM 2416 O O . ILE B 1 121 ? -5.992 15.031 -5.211 1 91 121 ILE B O 1
ATOM 2420 N N . LEU B 1 122 ? -6.566 12.859 -5.367 1 89.12 122 LEU B N 1
ATOM 2421 C CA . LEU B 1 122 ? -5.309 12.359 -4.828 1 89.12 122 LEU B CA 1
ATOM 2422 C C . LEU B 1 122 ? -4.176 12.547 -5.832 1 89.12 122 LEU B C 1
ATOM 2424 O O . LEU B 1 122 ? -4.27 12.086 -6.973 1 89.12 122 LEU B O 1
ATOM 2428 N N . PRO B 1 123 ? -3.131 13.258 -5.332 1 88.81 123 PRO B N 1
ATOM 2429 C CA . PRO B 1 123 ? -1.976 13.359 -6.227 1 88.81 123 PRO B CA 1
ATOM 2430 C C . PRO B 1 123 ? -1.423 11.992 -6.633 1 88.81 123 PRO B C 1
ATOM 2432 O O . PRO B 1 123 ? -1.363 11.078 -5.809 1 88.81 123 PRO B O 1
ATOM 2435 N N . ARG B 1 124 ? -0.983 11.891 -7.832 1 80.06 124 ARG B N 1
ATOM 2436 C CA . ARG B 1 124 ? -0.451 10.641 -8.352 1 80.06 124 ARG B CA 1
ATOM 2437 C C . ARG B 1 124 ? 0.767 10.188 -7.551 1 80.06 124 ARG B C 1
ATOM 2439 O O . ARG B 1 124 ? 0.968 8.992 -7.34 1 80.06 124 ARG B O 1
ATOM 2446 N N . SER B 1 125 ? 1.541 11.156 -7.125 1 80.81 125 SER B N 1
ATOM 2447 C CA . SER B 1 125 ? 2.77 10.859 -6.395 1 80.81 125 SER B CA 1
ATOM 2448 C C . SER B 1 125 ? 2.467 10.258 -5.027 1 80.81 125 SER B C 1
ATOM 2450 O O . SER B 1 125 ? 3.344 9.656 -4.398 1 80.81 125 SER B O 1
ATOM 2452 N N . TRP B 1 126 ? 1.235 10.484 -4.547 1 84.19 126 TRP B N 1
ATOM 2453 C CA . TRP B 1 126 ? 0.854 9.969 -3.236 1 84.19 126 TRP B CA 1
ATOM 2454 C C . TRP B 1 126 ? 0.282 8.562 -3.348 1 84.19 126 TRP B C 1
ATOM 2456 O O . TRP B 1 126 ? 0.058 7.895 -2.336 1 84.19 126 TRP B O 1
ATOM 2466 N N . SER B 1 127 ? -0.263 8.117 -4.48 1 68.44 127 SER B N 1
ATOM 2467 C CA . SER B 1 127 ? -0.907 6.824 -4.676 1 68.44 127 SER B CA 1
ATOM 2468 C C . SER B 1 127 ? 0.087 5.68 -4.508 1 68.44 127 SER B C 1
ATOM 2470 O O . SER B 1 127 ? -0.281 4.508 -4.621 1 68.44 127 SER B O 1
ATOM 2472 N N . HIS B 1 128 ? 1.26 5.836 -4.117 1 56.09 128 HIS B N 1
ATOM 2473 C CA . HIS B 1 128 ? 2.352 4.879 -4.246 1 56.09 128 HIS B CA 1
ATOM 2474 C C . HIS B 1 128 ? 2.361 3.893 -3.082 1 56.09 128 HIS B C 1
ATOM 2476 O O . HIS B 1 128 ? 2.465 4.297 -1.921 1 56.09 128 HIS B O 1
ATOM 2482 N N . TYR B 1 129 ? 1.523 3.09 -2.383 1 55.97 129 TYR B N 1
ATOM 2483 C CA . TYR B 1 129 ? 2.412 2.092 -1.797 1 55.97 129 TYR B CA 1
ATOM 2484 C C . TYR B 1 129 ? 3.484 1.664 -2.791 1 55.97 129 TYR B C 1
ATOM 2486 O O . TYR B 1 129 ? 3.193 0.957 -3.76 1 55.97 129 TYR B O 1
ATOM 2494 N N . THR B 1 130 ? 4.328 2.695 -3.227 1 58.31 130 THR B N 1
ATOM 2495 C CA . THR B 1 130 ? 5.234 2.836 -4.359 1 58.31 130 THR B CA 1
ATOM 2496 C C . THR B 1 130 ? 6.191 1.646 -4.434 1 58.31 130 THR B C 1
ATOM 2498 O O . THR B 1 130 ? 6.719 1.2 -3.414 1 58.31 130 THR B O 1
ATOM 2501 N N . VAL B 1 131 ? 5.77 0.837 -5.336 1 62.81 131 VAL B N 1
ATOM 2502 C CA . VAL B 1 131 ? 6.812 -0.111 -5.711 1 62.81 131 VAL B CA 1
ATOM 2503 C C . VAL B 1 131 ? 8.125 0.635 -5.961 1 62.81 131 VAL B C 1
ATOM 2505 O O . VAL B 1 131 ? 8.148 1.619 -6.707 1 62.81 131 VAL B O 1
ATOM 2508 N N . PRO B 1 132 ? 9.125 0.342 -5 1 63.41 132 PRO B N 1
ATOM 2509 C CA . PRO B 1 132 ? 10.43 0.947 -5.289 1 63.41 132 PRO B CA 1
ATOM 2510 C C . PRO B 1 132 ? 10.742 0.991 -6.781 1 63.41 132 PRO B C 1
ATOM 2512 O O . PRO B 1 132 ? 10.391 0.067 -7.52 1 63.41 132 PRO B O 1
ATOM 2515 N N . ALA B 1 133 ? 11.406 2.096 -7.129 1 65.19 133 ALA B N 1
ATOM 2516 C CA . ALA B 1 133 ? 11.844 2.207 -8.523 1 65.19 133 ALA B CA 1
ATOM 2517 C C . ALA B 1 133 ? 12.812 1.086 -8.883 1 65.19 133 ALA B C 1
ATOM 2519 O O . ALA B 1 133 ? 13.703 0.751 -8.102 1 65.19 133 ALA B O 1
ATOM 2520 N N . GLY B 1 134 ? 12.531 0.32 -9.859 1 74.25 134 GLY B N 1
ATOM 2521 C CA . GLY B 1 134 ? 13.461 -0.703 -10.312 1 74.25 134 GLY B CA 1
ATOM 2522 C C . GLY B 1 134 ? 13.07 -2.102 -9.883 1 74.25 134 GLY B C 1
ATOM 2523 O O . GLY B 1 134 ? 13.75 -3.074 -10.203 1 74.25 134 GLY B O 1
ATOM 2524 N N . MET B 1 135 ? 12.148 -2.15 -9.047 1 82.56 135 MET B N 1
ATOM 2525 C CA . MET B 1 135 ? 11.711 -3.477 -8.617 1 82.56 135 MET B CA 1
ATOM 2526 C C . MET B 1 135 ? 11.211 -4.293 -9.805 1 82.56 135 MET B C 1
ATOM 2528 O O . MET B 1 135 ? 10.461 -3.787 -10.641 1 82.56 135 MET B O 1
ATOM 2532 N N . THR B 1 136 ? 11.695 -5.555 -9.805 1 92.12 136 THR B N 1
ATOM 2533 C CA . THR B 1 136 ? 11.227 -6.453 -10.852 1 92.12 136 THR B CA 1
ATOM 2534 C C . THR B 1 136 ? 9.898 -7.098 -10.453 1 92.12 136 THR B C 1
ATOM 2536 O O . THR B 1 136 ? 9.578 -7.199 -9.273 1 92.12 136 THR B O 1
ATOM 2539 N N . VAL B 1 137 ? 9.227 -7.594 -11.414 1 93.06 137 VAL B N 1
ATOM 2540 C CA . VAL B 1 137 ? 7.926 -8.203 -11.148 1 93.06 137 VAL B CA 1
ATOM 2541 C C . VAL B 1 137 ? 8.109 -9.492 -10.352 1 93.06 137 VAL B C 1
ATOM 2543 O O . VAL B 1 137 ? 7.277 -9.836 -9.516 1 93.06 137 VAL B O 1
ATOM 2546 N N . ILE B 1 138 ? 9.18 -10.203 -10.562 1 94.31 138 ILE B N 1
ATOM 2547 C CA . ILE B 1 138 ? 9.43 -11.445 -9.844 1 94.31 138 ILE B CA 1
ATOM 2548 C C . ILE B 1 138 ? 9.633 -11.148 -8.359 1 94.31 138 ILE B C 1
ATOM 2550 O O . ILE B 1 138 ? 9.07 -11.836 -7.5 1 94.31 138 ILE B O 1
ATOM 2554 N N . GLN B 1 139 ? 10.391 -10.148 -8.133 1 88.5 139 GLN B N 1
ATOM 2555 C CA . GLN B 1 139 ? 10.602 -9.727 -6.7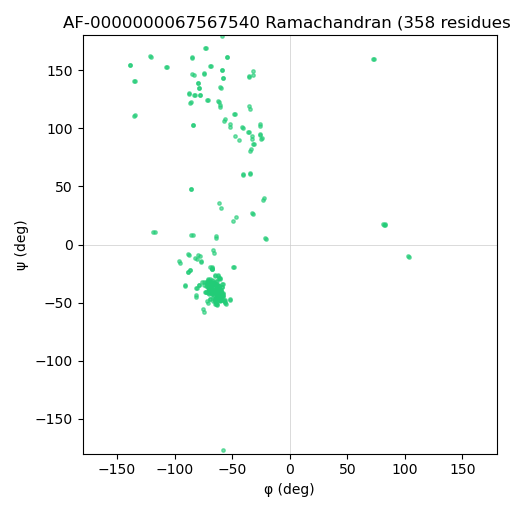5 1 88.5 139 GLN B CA 1
ATOM 2556 C C . GLN B 1 139 ? 9.297 -9.289 -6.098 1 88.5 139 GLN B C 1
ATOM 2558 O O . GLN B 1 139 ? 9.016 -9.656 -4.953 1 88.5 139 GLN B O 1
ATOM 2563 N N . TRP B 1 140 ? 8.57 -8.578 -6.844 1 90 140 TRP B N 1
ATOM 2564 C CA . TRP B 1 140 ? 7.309 -8.062 -6.328 1 90 140 TRP B CA 1
ATOM 2565 C C . TRP B 1 140 ? 6.352 -9.195 -5.996 1 90 140 TRP B C 1
ATOM 2567 O O . TRP B 1 140 ? 5.727 -9.203 -4.93 1 90 140 TRP B O 1
ATOM 2577 N N . VAL B 1 141 ? 6.254 -10.117 -6.867 1 93.31 141 VAL B N 1
ATOM 2578 C CA . VAL B 1 141 ? 5.328 -11.227 -6.684 1 93.31 141 VAL B CA 1
ATOM 2579 C C . VAL B 1 141 ? 5.723 -12.031 -5.445 1 93.31 141 VAL B C 1
ATOM 2581 O O . VAL B 1 141 ? 4.863 -12.445 -4.664 1 93.31 141 VAL B O 1
ATOM 2584 N N . SER B 1 142 ? 6.957 -12.234 -5.281 1 90.12 142 SER B N 1
ATOM 2585 C CA . SER B 1 142 ? 7.434 -12.945 -4.098 1 90.12 142 SER B CA 1
ATOM 2586 C C . SER B 1 142 ? 7.055 -12.203 -2.82 1 90.12 142 SER B C 1
ATOM 2588 O O . SER B 1 142 ? 6.539 -12.797 -1.874 1 90.12 142 SER B O 1
ATOM 2590 N N . ASP B 1 143 ? 7.285 -10.969 -2.791 1 85.5 143 ASP B N 1
ATOM 2591 C CA . ASP B 1 143 ? 6.941 -10.141 -1.638 1 85.5 143 ASP B CA 1
ATOM 2592 C C . ASP B 1 143 ? 5.434 -10.141 -1.395 1 85.5 143 ASP B C 1
ATOM 2594 O O . ASP B 1 143 ? 4.984 -10.242 -0.251 1 85.5 143 ASP B O 1
ATOM 2598 N N . PHE B 1 144 ? 4.758 -9.984 -2.463 1 89.69 144 PHE B N 1
ATOM 2599 C CA . PHE B 1 144 ? 3.303 -9.953 -2.389 1 89.69 144 PHE B CA 1
ATOM 2600 C C . PHE B 1 144 ? 2.764 -11.258 -1.812 1 89.69 144 PHE B C 1
ATOM 2602 O O . PHE B 1 144 ? 1.906 -11.242 -0.925 1 89.69 144 PHE B O 1
ATOM 2609 N N . SER B 1 145 ? 3.26 -12.312 -2.334 1 92.81 145 SER B N 1
ATOM 2610 C CA . SER B 1 145 ? 2.826 -13.617 -1.834 1 92.81 145 SER B CA 1
ATOM 2611 C C . SER B 1 145 ? 3.068 -13.734 -0.333 1 92.81 145 SER B C 1
ATOM 2613 O O . SER B 1 145 ? 2.191 -14.188 0.406 1 92.81 145 SER B O 1
ATOM 2615 N N . GLU B 1 146 ? 4.191 -13.391 0.095 1 88.19 146 GLU B N 1
ATOM 2616 C CA . GLU B 1 146 ? 4.516 -13.438 1.518 1 88.19 146 GLU B CA 1
ATOM 2617 C C . GLU B 1 146 ? 3.584 -12.539 2.328 1 88.19 146 GLU B C 1
ATOM 2619 O O . GLU B 1 146 ? 3.148 -12.922 3.418 1 88.19 146 GLU B O 1
ATOM 2624 N N . ARG B 1 147 ? 3.312 -11.438 1.802 1 88.19 147 ARG B N 1
ATOM 2625 C CA . ARG B 1 147 ? 2.426 -10.5 2.482 1 88.19 147 ARG B CA 1
ATOM 2626 C C . ARG B 1 147 ? 1.023 -11.078 2.631 1 88.19 147 ARG B C 1
ATOM 2628 O O . ARG B 1 147 ? 0.422 -10.992 3.703 1 88.19 147 ARG B O 1
ATOM 2635 N N . ILE B 1 148 ? 0.557 -11.617 1.568 1 92.12 148 ILE B N 1
ATOM 2636 C CA . ILE B 1 148 ? -0.781 -12.195 1.614 1 92.12 148 ILE B CA 1
ATOM 2637 C C . ILE B 1 148 ? -0.809 -13.352 2.611 1 92.12 148 ILE B C 1
ATOM 2639 O O . ILE B 1 148 ? -1.762 -13.5 3.381 1 92.12 148 ILE B O 1
ATOM 2643 N N . LYS B 1 149 ? 0.203 -14.125 2.586 1 91.06 149 LYS B N 1
ATOM 2644 C CA . LYS B 1 149 ? 0.281 -15.227 3.539 1 91.06 149 LYS B CA 1
ATOM 2645 C C . LYS B 1 149 ? 0.275 -14.711 4.977 1 91.06 149 LYS B C 1
ATOM 2647 O O . LYS B 1 149 ? -0.368 -15.297 5.848 1 91.06 149 LYS B O 1
ATOM 2652 N N . GLN B 1 150 ? 0.959 -13.68 5.254 1 86.94 150 GLN B N 1
ATOM 2653 C CA . GLN B 1 150 ? 0.983 -13.078 6.582 1 86.94 150 GLN B CA 1
ATOM 2654 C C . GLN B 1 150 ? -0.397 -12.562 6.977 1 86.94 150 GLN B C 1
ATOM 2656 O O . GLN B 1 150 ? -0.844 -12.773 8.109 1 86.94 150 GLN B O 1
ATOM 2661 N N . LEU B 1 151 ? -1.032 -11.984 6.012 1 89.19 151 LEU B N 1
ATOM 2662 C CA . LEU B 1 151 ? -2.371 -11.469 6.273 1 89.19 151 LEU B CA 1
ATOM 2663 C C . LEU B 1 151 ? -3.355 -12.609 6.516 1 89.19 151 LEU B C 1
ATOM 2665 O O . LEU B 1 151 ? -4.27 -12.484 7.336 1 89.19 151 LEU B O 1
ATOM 2669 N N . GLN B 1 152 ? -3.105 -13.648 5.789 1 90.19 152 GLN B N 1
ATOM 2670 C CA . GLN B 1 152 ? -3.934 -14.828 6.02 1 90.19 152 GLN B CA 1
ATOM 2671 C C . GLN B 1 152 ? -3.791 -15.328 7.453 1 90.19 152 GLN B C 1
ATOM 2673 O O . GLN B 1 152 ? -4.785 -15.672 8.102 1 90.19 152 GLN B O 1
ATOM 2678 N N . SER B 1 153 ? -2.604 -15.391 7.855 1 86.5 153 SER B N 1
ATOM 2679 C CA . SER B 1 153 ? -2.346 -15.836 9.219 1 86.5 153 SER B CA 1
ATOM 2680 C C . SER B 1 153 ? -3.02 -14.922 10.242 1 86.5 153 SER B C 1
ATOM 2682 O O . SER B 1 153 ? -3.562 -15.398 11.242 1 86.5 153 SER B O 1
ATOM 2684 N N . ILE B 1 154 ? -2.99 -13.727 9.992 1 83.81 154 ILE B N 1
ATOM 2685 C CA . ILE B 1 154 ? -3.596 -12.742 10.883 1 83.81 154 ILE B CA 1
ATOM 2686 C C . ILE B 1 154 ? -5.117 -12.883 10.852 1 83.81 154 ILE B C 1
ATOM 2688 O O . ILE B 1 154 ? -5.77 -12.859 11.898 1 83.81 154 ILE B O 1
ATOM 2692 N N . SER B 1 155 ? -5.617 -12.977 9.688 1 86.06 155 SER B N 1
ATOM 2693 C CA . SER B 1 155 ? -7.062 -13.133 9.531 1 86.06 155 SER B CA 1
ATOM 2694 C C . SER B 1 155 ? -7.559 -14.391 10.242 1 86.06 155 SER B C 1
ATOM 2696 O O . SER B 1 155 ? -8.609 -14.367 10.891 1 86.06 155 SER B O 1
ATOM 2698 N N . GLN B 1 156 ? -6.824 -15.414 10.086 1 84.25 156 GLN B N 1
ATOM 2699 C CA . GLN B 1 156 ? -7.188 -16.672 10.734 1 84.25 156 GLN B CA 1
ATOM 2700 C C . GLN B 1 156 ? -7.102 -16.547 12.258 1 84.25 156 GLN B C 1
ATOM 2702 O O . GLN B 1 156 ? -7.973 -17.047 12.977 1 84.25 156 GLN B O 1
ATOM 2707 N N . ALA B 1 157 ? -6.09 -15.883 12.719 1 79.31 157 ALA B N 1
ATOM 2708 C CA . ALA B 1 157 ? -5.918 -15.664 14.156 1 79.31 157 ALA B CA 1
ATOM 2709 C C . ALA B 1 157 ? -7.047 -14.797 14.719 1 79.31 157 ALA B C 1
ATOM 2711 O O . ALA B 1 157 ? -7.535 -15.047 15.82 1 79.31 157 ALA B O 1
ATOM 2712 N N . ALA B 1 158 ? -7.426 -13.836 14.016 1 77.62 158 ALA B N 1
ATOM 2713 C CA . ALA B 1 158 ? -8.5 -12.938 14.438 1 77.62 158 ALA B CA 1
ATOM 2714 C C . ALA B 1 158 ? -9.836 -13.664 14.469 1 77.62 158 ALA B C 1
ATOM 2716 O O . ALA B 1 158 ? -10.695 -13.359 15.297 1 77.62 158 ALA B O 1
ATOM 2717 N N . ALA B 1 159 ? -10.008 -14.562 13.555 1 78.56 159 ALA B N 1
ATOM 2718 C CA . ALA B 1 159 ? -11.258 -15.312 13.477 1 78.56 159 ALA B CA 1
ATOM 2719 C C . ALA B 1 159 ? -11.391 -16.281 14.656 1 78.56 159 ALA B C 1
ATOM 2721 O O . ALA B 1 159 ? -12.5 -16.516 15.156 1 78.56 159 ALA B O 1
ATOM 2722 N N . THR B 1 160 ? -10.367 -16.953 15.094 1 73 160 THR B N 1
ATOM 2723 C CA . THR B 1 160 ? -10.414 -17.969 16.141 1 73 160 THR B CA 1
ATOM 2724 C C . THR B 1 160 ? -10.406 -17.312 17.516 1 73 160 THR B C 1
ATOM 2726 O O . THR B 1 160 ? -10.992 -17.859 18.469 1 73 160 THR B O 1
ATOM 2729 N N . GLY B 1 161 ? -9.586 -16.344 17.812 1 61 161 GLY B N 1
ATOM 2730 C CA . GLY B 1 161 ? -9.383 -15.875 19.172 1 61 161 GLY B CA 1
ATOM 2731 C C . GLY B 1 161 ? -9.805 -14.43 19.375 1 61 161 GLY B C 1
ATOM 2732 O O . GLY B 1 161 ? -9.781 -13.93 20.5 1 61 161 GLY B O 1
ATOM 2733 N N . GLY B 1 162 ? -10.461 -13.773 18.516 1 55.59 162 GLY B N 1
ATOM 2734 C CA . GLY B 1 162 ? -10.797 -12.367 18.641 1 55.59 162 GLY B CA 1
ATOM 2735 C C . GLY B 1 162 ? -9.602 -11.453 18.438 1 55.59 162 GLY B C 1
ATOM 2736 O O . GLY B 1 162 ? -8.461 -11.914 18.344 1 55.59 162 GLY B O 1
ATOM 2737 N N . ALA B 1 163 ? -9.742 -10.172 18.125 1 54.41 163 ALA B N 1
ATOM 2738 C CA . ALA B 1 163 ? -8.75 -9.117 17.922 1 54.41 163 ALA B CA 1
ATOM 2739 C C . ALA B 1 163 ? -7.75 -9.086 19.078 1 54.41 163 ALA B C 1
ATOM 2741 O O . ALA B 1 163 ? -6.648 -8.539 18.938 1 54.41 163 ALA B O 1
ATOM 2742 N N . LYS B 1 164 ? -8.117 -9.672 20.234 1 56.03 164 LYS B N 1
ATOM 2743 C CA . LYS B 1 164 ? -7.258 -9.656 21.422 1 56.03 164 LYS B CA 1
ATOM 2744 C C . LYS B 1 164 ? -5.941 -10.383 21.156 1 56.03 164 LYS B C 1
ATOM 2746 O O . LYS B 1 164 ? -4.918 -10.078 21.766 1 56.03 164 LYS B O 1
ATOM 2751 N N . GLU B 1 165 ? -6.094 -11.242 20.25 1 53.56 165 GLU B N 1
ATOM 2752 C CA . GLU B 1 165 ? -4.898 -12.031 19.969 1 53.56 165 GLU B CA 1
ATOM 2753 C C . GLU B 1 165 ? -3.949 -11.289 19.031 1 53.56 165 GLU B C 1
ATOM 2755 O O . GLU B 1 165 ? -2.795 -11.688 18.859 1 53.56 165 GLU B O 1
ATOM 2760 N N . LEU B 1 166 ? -4.398 -10.32 18.516 1 57.94 166 LEU B N 1
ATOM 2761 C CA . LEU B 1 166 ? -3.557 -9.531 17.625 1 57.94 166 LEU B CA 1
ATOM 2762 C C . LEU B 1 166 ? -2.732 -8.516 18.406 1 57.94 166 LEU B C 1
ATOM 2764 O O . LEU B 1 166 ? -2.047 -7.676 17.828 1 57.94 166 LEU B O 1
ATOM 2768 N N . LYS B 1 167 ? -2.795 -8.648 19.922 1 50.03 167 LYS B N 1
ATOM 2769 C CA . LYS B 1 167 ? -2.232 -7.586 20.75 1 50.03 167 LYS B CA 1
ATOM 2770 C C . LYS B 1 167 ? -0.738 -7.418 20.484 1 50.03 167 LYS B C 1
ATOM 2772 O O . LYS B 1 167 ? -0.005 -8.406 20.391 1 50.03 167 LYS B O 1
ATOM 2777 N N . VAL B 1 168 ? -0.441 -6.398 20.109 1 48.03 168 VAL B N 1
ATOM 2778 C CA . VAL B 1 168 ? 0.932 -5.926 20.25 1 48.03 168 VAL B CA 1
ATOM 2779 C C . VAL B 1 168 ? 1.327 -5.93 21.734 1 48.03 168 VAL B C 1
ATOM 2781 O O . VAL B 1 168 ? 0.465 -5.969 22.609 1 48.03 168 VAL B O 1
ATOM 2784 N N . GLY B 1 169 ? 2.486 -5.508 22.312 1 40.47 169 GLY B N 1
ATOM 2785 C CA . GLY B 1 169 ? 2.982 -5.453 23.672 1 40.47 169 GLY B CA 1
ATOM 2786 C C . GLY B 1 169 ? 1.996 -4.832 24.641 1 40.47 169 GLY B C 1
ATOM 2787 O O . GLY B 1 169 ? 2.357 -3.939 25.406 1 40.47 169 GLY B O 1
ATOM 2788 N N . GLN B 1 170 ? 0.758 -4.629 24.656 1 32.81 170 GLN B N 1
ATOM 2789 C CA . GLN B 1 170 ? 0.503 -4.07 25.984 1 32.81 170 GLN B CA 1
ATOM 2790 C C . GLN B 1 170 ? 0.979 -5.02 27.078 1 32.81 170 GLN B C 1
ATOM 2792 O O . GLN B 1 170 ? 0.654 -6.207 27.062 1 32.81 170 GLN B O 1
ATOM 2797 N N . ALA B 1 171 ? 2.094 -4.777 27.797 1 32.47 171 ALA B N 1
ATOM 2798 C CA . ALA B 1 171 ? 2.373 -5.207 29.172 1 32.47 171 ALA B CA 1
ATOM 2799 C C . ALA B 1 171 ? 1.081 -5.457 29.938 1 32.47 171 ALA B C 1
ATOM 2801 O O . ALA B 1 171 ? 0.227 -4.57 30.031 1 32.47 171 ALA B O 1
ATOM 2802 N N . ARG B 1 172 ? 0.55 -6.578 29.984 1 31.61 172 ARG B N 1
ATOM 2803 C CA . ARG B 1 172 ? -0.253 -6.906 31.156 1 31.61 172 ARG B CA 1
ATOM 2804 C C . ARG B 1 172 ? 0.278 -6.195 32.406 1 31.61 172 ARG B C 1
ATOM 2806 O O . ARG B 1 172 ? 1.448 -6.348 32.75 1 31.61 172 ARG B O 1
ATOM 2813 N N . ARG B 1 173 ? -0.063 -4.992 32.75 1 29.62 173 ARG B N 1
ATOM 2814 C CA . ARG B 1 173 ? 0.088 -4.594 34.125 1 29.62 173 ARG B CA 1
ATOM 2815 C C . ARG B 1 173 ? -0.182 -5.77 35.062 1 29.62 173 ARG B C 1
ATOM 2817 O O . ARG B 1 173 ? -1.323 -6.215 35.219 1 29.62 173 ARG B O 1
ATOM 2824 N N . ARG B 1 174 ? 0.569 -6.855 35 1 30.97 174 ARG B N 1
ATOM 2825 C CA . ARG B 1 174 ? 0.547 -7.629 36.219 1 30.97 174 ARG B CA 1
ATOM 2826 C C . ARG B 1 174 ? 0.398 -6.719 37.438 1 30.97 174 ARG B C 1
ATOM 2828 O O . ARG B 1 174 ? 1.18 -5.781 37.625 1 30.97 174 ARG B O 1
ATOM 2835 N N . GLY B 1 175 ? -0.822 -6.406 37.938 1 27.89 175 GLY B N 1
ATOM 2836 C CA . GLY B 1 175 ? -1.117 -5.879 39.281 1 27.89 175 GLY B CA 1
ATOM 2837 C C . GLY B 1 175 ? -0.08 -6.262 40.312 1 27.89 175 GLY B C 1
ATOM 2838 O O . GLY B 1 175 ? 0.352 -7.414 40.375 1 27.89 175 GLY B O 1
ATOM 2839 N N . TRP B 1 176 ? 0.855 -5.375 40.75 1 29.67 176 TRP B N 1
ATOM 2840 C CA . TRP B 1 176 ? 1.499 -5.41 42.062 1 29.67 176 TRP B CA 1
ATOM 2841 C C . TRP B 1 176 ? 0.532 -5.91 43.125 1 29.67 176 TRP B C 1
ATOM 2843 O O . TRP B 1 176 ? -0.524 -5.312 43.344 1 29.67 176 TRP B O 1
ATOM 2853 N N . GLY B 1 177 ? 0.302 -7.16 43.281 1 29.92 177 GLY B N 1
ATOM 2854 C CA . GLY B 1 177 ? -0.261 -7.723 44.5 1 29.92 177 GLY B CA 1
ATOM 2855 C C . GLY B 1 177 ? 0.217 -7.023 45.75 1 29.92 177 GLY B C 1
ATOM 2856 O O . GLY B 1 177 ? 1.411 -6.758 45.906 1 29.92 177 GLY B O 1
ATOM 2857 N N . SER B 1 178 ? -0.529 -6.039 46.344 1 27.78 178 SER B N 1
ATOM 2858 C CA . SER B 1 178 ? -0.344 -5.523 47.688 1 27.78 178 SER B CA 1
ATOM 2859 C C . SER B 1 178 ? 0.121 -6.621 48.625 1 27.78 178 SER B C 1
ATOM 2861 O O . SER B 1 178 ? -0.358 -7.754 48.562 1 27.78 178 SER B O 1
ATOM 2863 N N . PRO B 1 179 ? 1.322 -6.613 49.25 1 29.55 179 PRO B N 1
ATOM 2864 C CA . PRO B 1 179 ? 1.627 -7.41 50.438 1 29.55 179 PRO B CA 1
ATOM 2865 C C . PRO B 1 179 ? 0.471 -7.449 51.438 1 29.55 179 PRO B C 1
ATOM 2867 O O . PRO B 1 179 ? -0.33 -6.512 51.5 1 29.55 179 PRO B O 1
ATOM 2870 N N . GLY B 1 180 ? -0.356 -8.508 51.5 1 23.12 180 GLY B N 1
ATOM 2871 C CA . GLY B 1 180 ? -1.129 -8.609 52.719 1 23.12 180 GLY B CA 1
ATOM 2872 C C . GLY B 1 180 ? -0.398 -8.055 53.938 1 23.12 180 GLY B C 1
ATOM 2873 O O . GLY B 1 180 ? 0.828 -7.922 53.938 1 23.12 180 GLY B O 1
ATOM 2874 N N . PRO B 1 181 ? -1.104 -7.438 55.062 1 25.67 181 PRO B N 1
ATOM 2875 C CA . PRO B 1 181 ? -0.372 -7.258 56.312 1 25.67 181 PRO B CA 1
ATOM 2876 C C . PRO B 1 181 ? 0.347 -8.523 56.75 1 25.67 181 PRO B C 1
ATOM 2878 O O . PRO B 1 181 ? -0.033 -9.633 56.375 1 25.67 181 PRO B O 1
#

Nearest PDB structures (foldseek):
  7z8f-assembly1_m  TM=7.112E-01  e=5.557E-14  Homo sapiens
  7z8f-assembly1_n  TM=7.112E-01  e=8.141E-14  Homo sapiens
  7z8f-assembly1_f  TM=7.119E-01  e=1.405E-13  Homo sapiens
  7z8l-assembly1_f  TM=6.490E-01  e=4.982E-14  Homo sapiens
  8pqv-assembly1_A  TM=6.766E-01  e=5.496E-13  Homo sapiens

Secondary structure (DSSP, 8-state):
--HHHHHHHHHHHHHHHHHHHHHHHTTT-----S--HHHHHHHHHHHHHHHHS-S--PPPPP-TTGGG-HHHHHHHHHHHHHHHHHHHHHHHHHHHHHHHTTSS---HHHHHHHHHHHTTB--GGGS-S---TT-BHHHHHHHHHHHHHHHHHHHHHHHHH-GGGG---------------/--HHHHHHHHHHHHHHHHHHHHHHHTTT-----S--HHHHHHHHHHHHHHHHS-S--PPPPP-TTGGG-HHHHHHHHHHHHHHHHHHHHHHHHHHHHHHHTTSS---HHHHHHHHHHHTTB--GGGS-S---TT-BHHHHHHHHHHHHHHHHHHHHHHHHH-GGGG---------------

Foldseek 3Di:
DVVVVVVVVVVVVVVVVVVVVVVPVVPPVCPVPVDDPLLVVLLVVLVVVLVVQDQAQDADDDDPPCVPPLVSVLVNLVSVLVRVLSVVSNVLSVQSNCVSVVNDDQDPVNVQVSVCVSVVHDDPSNVPSPDPPPDDPVNVVVVVVSNVVSVVVVVVVCVPPNCVVVDDPPPPPPPPPDPDD/DVPVVVVVVVVVVVVVVVVVVVVVVVPPVPPVPVDDPLLVVLLVVLVVVLVVQDQAQDADDDDPPCVPPLVSVLVNLVSVLVRVLSVVSNVLSVQSNCVSVVNHDQDPVNVQVSVCVSVVHDDPSNVPSPDPPPDDPVNVVVVVVSNVVSVVVVVVVCVPPNCVVVDDPPPPPPPPPDPDD

Sequence (362 aa):
MISKMLKMQMLEDEDDLAYAEAEKKARADSTADGRPAWMRTLHTTASNWLQLIPQTLSHLKRTVENIKDPLFRFFEREVKMGAKLLQDVRQDLADVVQVCEGKKKQTNYLRTLINELVKGILPRSWSHYTVPAGMTVIQWVSDFSERIKQLQSISQAAATGGAKELKVGQARRRGWGSPGPMISKMLKMQMLEDEDDLAYAEAEKKARADSTADGRPAWMRTLHTTASNWLQLIPQTLSHLKRTVENIKDPLFRFFEREVKMGAKLLQDVRQDLADVVQVCEGKKKQTNYLRTLINELVKGILPRSWSHYTVPAGMTVIQWVSDFSERIKQLQSISQAAATGGAKELKVGQARRRGWGSPGP

Organism: Oryctolagus cuniculus (NCBI:txid9986)

Radius of gyration: 28.62 Å; Cα contacts (8 Å, |Δi|>4): 324; chains: 2; bounding box: 78×86×88 Å

pLDDT: mean 74.01, std 24.62, range [23.0, 98.19]

InterPro domains:
  IPR026983 Dynein heavy chain [PTHR46532] (2-157)
  IPR041228 Dynein heavy chain, C-terminal domain [PF18199] (1-155)

Solvent-accessible surface area (backbone atoms only — not comparable to full-atom values): 20728 Å² total; per-residue (Å²): 125,72,70,73,57,57,59,58,54,53,58,56,52,48,58,53,45,55,62,49,50,61,58,53,61,71,55,62,82,54,70,74,63,87,62,56,69,69,48,55,51,47,33,52,50,36,51,48,47,57,69,65,32,75,90,74,54,69,72,66,84,84,45,86,72,32,66,73,34,65,64,42,50,50,48,41,51,49,38,52,54,48,32,53,48,49,52,52,52,50,50,51,36,52,49,49,38,30,34,65,69,67,76,37,82,78,44,75,66,50,48,52,45,50,53,28,54,75,72,42,36,58,43,74,86,70,45,40,61,58,66,61,88,83,56,35,32,67,59,47,51,54,52,49,27,52,48,51,53,51,48,39,54,49,34,53,36,35,70,76,62,38,48,72,20,51,39,44,50,71,74,71,76,70,73,79,74,72,79,72,134,126,73,69,72,60,57,61,60,55,54,60,59,52,49,58,55,45,55,60,48,48,58,58,54,60,72,54,61,81,54,70,74,62,90,62,56,71,69,46,54,50,46,32,52,48,37,51,48,46,58,69,66,32,74,90,73,55,68,71,66,84,84,46,86,73,33,66,74,33,66,62,43,50,49,48,42,52,50,40,53,55,48,33,52,50,48,53,51,53,51,52,49,36,50,49,51,37,30,35,64,70,68,76,38,82,78,44,74,68,51,48,53,43,49,53,29,54,74,70,42,34,57,44,75,86,69,46,41,60,58,66,60,87,82,55,35,31,68,59,47,50,54,53,47,27,52,48,52,52,51,47,38,53,48,34,52,37,36,71,74,62,37,49,72,20,52,38,46,48,73,74,72,74,71,74,80,73,73,78,73,134